Protein AF-A0AAF0LIF3-F1 (afdb_monomer_lite)

pLDDT: mean 80.19, std 16.9, range [37.78, 97.0]

Radius of gyration: 27.69 Å; chains: 1; bounding box: 70×40×88 Å

Structure (mmCIF, N/CA/C/O backbone):
data_AF-A0AAF0LIF3-F1
#
_entry.id   AF-A0AAF0LIF3-F1
#
loop_
_atom_site.group_PDB
_atom_site.id
_atom_site.type_symbol
_atom_site.label_atom_id
_atom_site.label_alt_id
_atom_site.label_comp_id
_atom_site.label_asym_id
_atom_site.label_entity_id
_atom_site.label_seq_id
_atom_site.pdbx_PDB_ins_code
_atom_site.Cartn_x
_atom_site.Cartn_y
_atom_site.Cartn_z
_atom_site.occupancy
_atom_site.B_iso_or_equiv
_atom_site.auth_seq_id
_atom_site.auth_comp_id
_atom_site.auth_asym_id
_atom_site.auth_atom_id
_atom_site.pdbx_PDB_model_num
ATOM 1 N N . MET A 1 1 ? 37.266 15.100 -8.788 1.00 39.84 1 MET A N 1
ATOM 2 C CA . MET A 1 1 ? 37.299 13.933 -9.689 1.00 39.84 1 MET A CA 1
ATOM 3 C C . MET A 1 1 ? 36.081 14.082 -10.568 1.00 39.84 1 MET A C 1
ATOM 5 O O . MET A 1 1 ? 35.003 13.634 -10.210 1.00 39.84 1 MET A O 1
ATOM 9 N N . THR A 1 2 ? 36.234 14.952 -11.560 1.00 37.78 2 THR A N 1
ATOM 10 C CA . THR A 1 2 ? 35.141 15.478 -12.372 1.00 37.78 2 THR A CA 1
ATOM 11 C C . THR A 1 2 ? 34.773 14.410 -13.379 1.00 37.78 2 THR A C 1
ATOM 13 O O . THR A 1 2 ? 35.651 13.865 -14.046 1.00 37.78 2 THR A O 1
ATOM 16 N N . ASP A 1 3 ? 33.497 14.070 -13.378 1.00 40.91 3 ASP A N 1
ATOM 17 C CA . ASP A 1 3 ? 32.911 13.034 -14.198 1.00 40.91 3 ASP A CA 1
ATOM 18 C C . ASP A 1 3 ? 33.166 13.337 -15.685 1.00 40.91 3 ASP A C 1
ATOM 20 O O . ASP A 1 3 ? 32.775 14.391 -16.191 1.00 40.91 3 ASP A O 1
ATOM 24 N N . ILE A 1 4 ? 33.884 12.437 -16.360 1.00 43.62 4 ILE A N 1
ATOM 25 C CA . ILE A 1 4 ? 34.238 12.536 -17.783 1.00 43.62 4 ILE A CA 1
ATOM 26 C C . ILE A 1 4 ? 32.964 12.608 -18.654 1.00 43.62 4 ILE A C 1
ATOM 28 O O . ILE A 1 4 ? 33.003 13.170 -19.743 1.00 43.62 4 ILE A O 1
ATOM 32 N N . PHE A 1 5 ? 31.812 12.153 -18.143 1.00 50.69 5 PHE A N 1
ATOM 33 C CA . PHE A 1 5 ? 30.550 12.103 -18.881 1.00 50.69 5 PHE A CA 1
ATOM 34 C C . PHE A 1 5 ? 29.846 13.465 -19.061 1.00 50.69 5 PHE A C 1
ATOM 36 O O . PHE A 1 5 ? 29.080 13.628 -20.010 1.00 50.69 5 PHE A O 1
ATOM 43 N N . GLU A 1 6 ? 30.113 14.469 -18.217 1.00 47.31 6 GLU A N 1
ATOM 44 C CA . GLU A 1 6 ? 29.435 15.779 -18.305 1.00 47.31 6 GLU A CA 1
ATOM 45 C C . GLU A 1 6 ? 30.023 16.662 -19.426 1.00 47.31 6 GLU A C 1
ATOM 47 O O . GLU A 1 6 ? 29.308 17.418 -20.087 1.00 47.31 6 GLU A O 1
ATOM 52 N N . ALA A 1 7 ? 31.332 16.550 -19.675 1.00 50.38 7 ALA A N 1
ATOM 53 C CA . ALA A 1 7 ? 32.034 17.349 -20.682 1.00 50.38 7 ALA A CA 1
ATOM 54 C C . ALA A 1 7 ? 31.678 16.919 -22.115 1.00 50.38 7 ALA A C 1
ATOM 56 O O . ALA A 1 7 ? 31.454 17.770 -22.980 1.00 50.38 7 ALA A O 1
ATOM 57 N N . ASP A 1 8 ? 31.547 15.610 -22.336 1.00 54.81 8 ASP A N 1
ATOM 58 C CA . ASP A 1 8 ? 31.208 15.049 -23.646 1.00 54.81 8 ASP A CA 1
ATOM 59 C C . ASP A 1 8 ? 29.739 15.321 -24.015 1.00 54.81 8 ASP A C 1
ATOM 61 O O . ASP A 1 8 ? 29.414 15.587 -25.173 1.00 54.81 8 ASP A O 1
ATOM 65 N N . TYR A 1 9 ? 28.843 15.376 -23.024 1.00 51.12 9 TYR A N 1
ATOM 66 C CA . TYR A 1 9 ? 27.431 15.702 -23.235 1.00 51.12 9 TYR A CA 1
ATOM 67 C C . TYR A 1 9 ? 27.201 17.178 -23.615 1.00 51.12 9 TYR A C 1
ATOM 69 O O . TYR A 1 9 ? 26.405 17.483 -24.508 1.00 51.12 9 TYR A O 1
ATOM 77 N N . GLN A 1 10 ? 27.937 18.109 -22.998 1.00 54.72 10 GLN A N 1
ATOM 78 C CA . GLN A 1 10 ? 27.869 19.542 -23.329 1.00 54.72 10 GLN A CA 1
ATOM 79 C C . GLN A 1 10 ? 28.445 19.847 -24.724 1.00 54.72 10 GLN A C 1
ATOM 81 O O . GLN A 1 10 ? 27.942 20.728 -25.429 1.00 54.72 10 GLN A O 1
ATOM 86 N N . TYR A 1 11 ? 29.451 19.083 -25.161 1.00 54.78 11 TYR A N 1
ATOM 87 C CA . TYR A 1 11 ? 30.029 19.178 -26.504 1.00 54.78 11 TYR A CA 1
ATOM 88 C C . TYR A 1 11 ? 29.011 18.805 -27.600 1.00 54.78 11 TYR A C 1
ATOM 90 O O . TYR A 1 11 ? 28.873 19.516 -28.599 1.00 54.78 11 TYR A O 1
ATOM 98 N N . LEU A 1 12 ? 28.210 17.759 -27.370 1.00 51.19 12 LEU A N 1
ATOM 99 C CA . LEU A 1 12 ? 27.179 17.292 -28.305 1.00 51.19 12 LEU A CA 1
ATOM 100 C C . LEU A 1 12 ? 26.008 18.277 -28.448 1.00 51.19 12 LEU A C 1
ATOM 102 O O . LEU A 1 12 ? 25.520 18.517 -29.556 1.00 51.19 12 LEU A O 1
ATOM 106 N N . GLN A 1 13 ? 25.591 18.919 -27.353 1.00 51.50 13 GLN A N 1
ATOM 107 C CA . GLN A 1 13 ? 24.544 19.945 -27.406 1.00 51.50 13 GLN A CA 1
ATOM 108 C C . GLN A 1 13 ? 24.985 21.202 -28.175 1.00 51.50 13 GLN A C 1
ATOM 110 O O . GLN A 1 13 ? 24.159 21.837 -28.840 1.00 51.50 13 GLN A O 1
ATOM 115 N N . ALA A 1 14 ? 26.272 21.557 -28.114 1.00 56.25 14 ALA A N 1
ATOM 116 C CA . ALA A 1 14 ? 26.835 22.690 -28.844 1.00 56.25 14 ALA A CA 1
ATOM 117 C C . ALA A 1 14 ? 26.964 22.411 -30.355 1.00 56.25 14 ALA A C 1
ATOM 119 O O . ALA A 1 14 ? 26.616 23.275 -31.162 1.00 56.25 14 ALA A O 1
ATOM 120 N N . ALA A 1 15 ? 27.387 21.202 -30.740 1.00 51.16 15 ALA A N 1
ATOM 121 C CA . ALA A 1 15 ? 27.558 20.805 -32.141 1.00 51.16 15 ALA A CA 1
ATOM 122 C C . ALA A 1 15 ? 26.219 20.640 -32.889 1.00 51.16 15 ALA A C 1
ATOM 124 O O . ALA A 1 15 ? 26.074 21.113 -34.017 1.00 51.16 15 ALA A O 1
ATOM 125 N N . HIS A 1 16 ? 25.196 20.073 -32.238 1.00 49.12 16 HIS A N 1
ATOM 126 C CA . HIS A 1 16 ? 23.850 19.942 -32.814 1.00 49.12 16 HIS A CA 1
ATOM 127 C C . HIS A 1 16 ? 23.178 21.308 -33.043 1.00 49.12 16 HIS A C 1
ATOM 129 O O . HIS A 1 16 ? 22.511 21.534 -34.053 1.00 49.12 16 HIS A O 1
ATOM 135 N N . ARG A 1 17 ? 23.395 22.273 -32.137 1.00 52.09 17 ARG A N 1
ATOM 136 C CA . ARG A 1 17 ? 22.856 23.638 -32.263 1.00 52.09 17 ARG A CA 1
ATOM 137 C C . ARG A 1 17 ? 23.506 24.432 -33.412 1.00 52.09 17 ARG A C 1
ATOM 139 O O . ARG A 1 17 ? 22.914 25.402 -33.875 1.00 52.09 17 ARG A O 1
ATOM 146 N N . ALA A 1 18 ? 24.678 24.004 -33.890 1.00 55.84 18 ALA A N 1
ATOM 147 C CA . ALA A 1 18 ? 25.390 24.589 -35.027 1.00 55.84 18 ALA A CA 1
ATOM 148 C C . ALA A 1 18 ? 25.015 23.971 -36.395 1.00 55.84 18 ALA A C 1
ATOM 150 O O . ALA A 1 18 ? 25.533 24.417 -37.417 1.00 55.84 18 ALA A O 1
ATOM 151 N N . GLY A 1 19 ? 24.101 22.987 -36.437 1.00 53.78 19 GLY A N 1
ATOM 152 C CA . GLY A 1 19 ? 23.489 22.480 -37.675 1.00 53.78 19 GLY A CA 1
ATOM 153 C C . GLY A 1 19 ? 24.425 21.712 -38.615 1.00 53.78 19 GLY A C 1
ATOM 154 O O . GLY A 1 19 ? 24.199 21.724 -39.822 1.00 53.78 19 GLY A O 1
ATOM 155 N N . HIS A 1 20 ? 25.481 21.083 -38.090 1.00 56.69 20 HIS A N 1
ATOM 156 C CA . HIS A 1 20 ? 26.588 20.551 -38.895 1.00 56.69 20 HIS A CA 1
ATOM 157 C C . HIS A 1 20 ? 26.821 19.035 -38.776 1.00 56.69 20 HIS A C 1
ATOM 159 O O . HIS A 1 20 ? 27.949 18.592 -38.951 1.00 56.69 20 HIS A O 1
ATOM 165 N N . LEU A 1 21 ? 25.798 18.229 -38.474 1.00 45.97 21 LEU A N 1
ATOM 166 C CA . LEU A 1 21 ? 25.963 16.772 -38.395 1.00 45.97 21 LEU A CA 1
ATOM 167 C C . LEU A 1 21 ? 25.287 16.078 -39.576 1.00 45.97 21 LEU A C 1
ATOM 169 O O . LEU A 1 21 ? 24.062 16.055 -39.690 1.00 45.97 21 LEU A O 1
ATOM 173 N N . ASP A 1 22 ? 26.118 15.511 -40.448 1.00 54.12 22 ASP A N 1
ATOM 174 C CA . ASP A 1 22 ? 25.713 14.538 -41.454 1.00 54.12 22 ASP A CA 1
ATOM 175 C C . ASP A 1 22 ? 25.686 13.143 -40.802 1.00 54.12 22 ASP A C 1
ATOM 177 O O . ASP A 1 22 ? 26.544 12.811 -39.980 1.00 54.12 22 ASP A O 1
ATOM 181 N N . SER A 1 23 ? 24.697 12.320 -41.164 1.00 54.66 23 SER A N 1
ATOM 182 C CA . SER A 1 23 ? 24.283 11.052 -40.506 1.00 54.66 23 SER A CA 1
ATOM 183 C C . SER A 1 23 ? 25.354 9.949 -40.336 1.00 54.66 23 SER A C 1
ATOM 185 O O . SER A 1 23 ? 25.064 8.844 -39.867 1.00 54.66 23 SER A O 1
ATOM 187 N N . ILE A 1 24 ? 26.588 10.222 -40.747 1.00 52.66 24 ILE A N 1
ATOM 188 C CA . ILE A 1 24 ? 27.736 9.315 -40.739 1.00 52.66 24 ILE A CA 1
ATOM 189 C C . ILE A 1 24 ? 28.578 9.501 -39.469 1.00 52.66 24 ILE A C 1
ATOM 191 O O . ILE A 1 24 ? 29.051 8.508 -38.921 1.00 52.66 24 ILE A O 1
ATOM 195 N N . GLU A 1 25 ? 28.716 10.722 -38.944 1.00 54.41 25 GLU A N 1
ATOM 196 C CA . GLU A 1 25 ? 29.518 10.973 -37.731 1.00 54.41 25 GLU A CA 1
ATOM 197 C C . GLU A 1 25 ? 28.827 10.434 -36.469 1.00 54.41 25 GLU A C 1
ATOM 199 O O . GLU A 1 25 ? 29.473 9.879 -35.582 1.00 54.41 25 GLU A O 1
ATOM 204 N N . GLU A 1 26 ? 27.495 10.487 -36.444 1.00 51.69 26 GLU A N 1
ATOM 205 C CA . GLU A 1 26 ? 26.655 9.935 -35.376 1.00 51.69 26 GLU A CA 1
ATOM 206 C C . GLU A 1 26 ? 26.694 8.392 -35.349 1.00 51.69 26 GLU A C 1
ATOM 208 O O . GLU A 1 26 ? 26.766 7.775 -34.286 1.00 51.69 26 GLU A O 1
ATOM 213 N N . ARG A 1 27 ? 26.750 7.756 -36.529 1.00 55.62 27 ARG A N 1
ATOM 214 C CA . ARG A 1 27 ? 26.946 6.303 -36.670 1.00 55.62 27 ARG A CA 1
ATOM 215 C C . ARG A 1 27 ? 28.355 5.867 -36.274 1.00 55.62 27 ARG A C 1
ATOM 217 O O . ARG A 1 27 ? 28.499 4.875 -35.568 1.00 55.62 27 ARG A O 1
ATOM 224 N N . ALA A 1 28 ? 29.375 6.625 -36.674 1.00 58.00 28 ALA A N 1
ATOM 225 C CA . ALA A 1 28 ? 30.766 6.324 -36.350 1.00 58.00 28 ALA A CA 1
ATOM 226 C C . ALA A 1 28 ? 31.053 6.441 -34.843 1.00 58.00 28 ALA A C 1
ATOM 228 O O . ALA A 1 28 ? 31.809 5.635 -34.307 1.00 58.00 28 ALA A O 1
ATOM 229 N N . LEU A 1 29 ? 30.421 7.388 -34.134 1.00 52.22 29 LEU A N 1
ATOM 230 C CA . LEU A 1 29 ? 30.542 7.493 -32.674 1.00 52.22 29 LEU A CA 1
ATOM 231 C C . LEU A 1 29 ? 29.874 6.316 -31.946 1.00 52.22 29 LEU A C 1
ATOM 233 O O . LEU A 1 29 ? 30.414 5.824 -30.955 1.00 52.22 29 LEU A O 1
ATOM 237 N N . SER A 1 30 ? 28.730 5.848 -32.453 1.00 58.69 30 SER A N 1
ATOM 238 C CA . SER A 1 30 ? 28.030 4.663 -31.938 1.00 58.69 30 SER A CA 1
ATOM 239 C C . SER A 1 30 ? 28.880 3.395 -32.101 1.00 58.69 30 SER A C 1
ATOM 241 O O . SER A 1 30 ? 29.047 2.607 -31.168 1.00 58.69 30 SER A O 1
ATOM 243 N N . GLU A 1 31 ? 29.517 3.253 -33.261 1.00 57.50 31 GLU A N 1
ATOM 244 C CA . GLU A 1 31 ? 30.418 2.148 -33.591 1.00 57.50 31 GLU A CA 1
ATOM 245 C C . GLU A 1 31 ? 31.728 2.191 -32.769 1.00 57.50 31 GLU A C 1
ATOM 247 O O . GLU A 1 31 ? 32.245 1.146 -32.373 1.00 57.50 31 GLU A O 1
ATOM 252 N N . LEU A 1 32 ? 32.226 3.389 -32.429 1.00 53.12 32 LEU A N 1
ATOM 253 C CA . LEU A 1 32 ? 33.450 3.607 -31.641 1.00 53.12 32 LEU A CA 1
ATOM 254 C C . LEU A 1 32 ? 33.252 3.416 -30.123 1.00 53.12 32 LEU A C 1
ATOM 256 O O . LEU A 1 32 ? 34.149 2.913 -29.446 1.00 53.12 32 LEU A O 1
ATOM 260 N N . LEU A 1 33 ? 32.096 3.815 -29.576 1.00 60.34 33 LEU A N 1
ATOM 261 C CA . LEU A 1 33 ? 31.766 3.699 -28.144 1.00 60.34 33 LEU A CA 1
ATOM 262 C C . LEU A 1 33 ? 31.160 2.338 -27.759 1.00 60.34 33 LEU A C 1
ATOM 264 O O . LEU A 1 33 ? 30.930 2.081 -26.577 1.00 60.34 33 LEU A O 1
ATOM 268 N N . GLY A 1 34 ? 30.944 1.450 -28.732 1.00 45.69 34 GLY A N 1
ATOM 269 C CA . GLY A 1 34 ? 30.400 0.116 -28.503 1.00 45.69 34 GLY A CA 1
ATOM 270 C C . GLY A 1 34 ? 28.888 0.130 -28.278 1.00 45.69 34 GLY A C 1
ATOM 271 O O . GLY A 1 34 ? 28.408 -0.002 -27.152 1.00 45.69 34 GLY A O 1
ATOM 272 N N . GLU A 1 35 ? 28.142 0.265 -29.373 1.00 52.12 35 GLU A N 1
ATOM 273 C CA . GLU A 1 35 ? 26.760 -0.196 -29.579 1.00 52.12 35 GLU A CA 1
ATOM 274 C C . GLU A 1 35 ? 26.240 -1.236 -28.538 1.00 52.12 35 GLU A C 1
ATOM 276 O O . GLU A 1 35 ? 26.858 -2.276 -28.298 1.00 52.12 35 GLU A O 1
ATOM 281 N N . HIS A 1 36 ? 25.020 -0.999 -28.018 1.00 52.34 36 HIS A N 1
ATOM 282 C CA . HIS A 1 36 ? 24.082 -1.971 -27.394 1.00 52.34 36 HIS A CA 1
ATOM 283 C C . HIS A 1 36 ? 23.944 -2.137 -25.863 1.00 52.34 36 HIS A C 1
ATOM 285 O O . HIS A 1 36 ? 23.317 -3.119 -25.436 1.00 52.34 36 HIS A O 1
ATOM 291 N N . TRP A 1 37 ? 24.388 -1.218 -24.997 1.00 45.78 37 TRP A N 1
ATOM 292 C CA . TRP A 1 37 ? 24.037 -1.345 -23.562 1.00 45.78 37 TRP A CA 1
ATOM 293 C C . TRP A 1 37 ? 22.742 -0.623 -23.148 1.00 45.78 37 TRP A C 1
ATOM 295 O O . TRP A 1 37 ? 21.993 -1.150 -22.322 1.00 45.78 37 TRP A O 1
ATOM 305 N N . TYR A 1 38 ? 22.412 0.519 -23.763 1.00 50.12 38 TYR A N 1
ATOM 306 C CA . TYR A 1 38 ? 21.212 1.288 -23.394 1.00 50.12 38 TYR A CA 1
ATOM 307 C C . TYR A 1 38 ? 19.903 0.755 -24.012 1.00 50.12 38 TYR A C 1
ATOM 309 O O . TYR A 1 38 ? 18.877 0.749 -23.333 1.00 50.12 38 TYR A O 1
ATOM 317 N N . ASP A 1 39 ? 19.922 0.216 -25.236 1.00 66.06 39 ASP A N 1
ATOM 318 C CA . ASP A 1 39 ? 18.691 -0.175 -25.947 1.00 66.06 39 ASP A CA 1
ATOM 319 C C . ASP A 1 39 ? 18.038 -1.452 -25.382 1.00 66.06 39 ASP A C 1
ATOM 321 O O . ASP A 1 39 ? 16.864 -1.457 -25.026 1.00 66.06 39 ASP A O 1
ATOM 325 N N . ARG A 1 40 ? 18.798 -2.537 -25.162 1.00 66.06 40 ARG A N 1
ATOM 326 C CA . ARG A 1 40 ? 18.215 -3.798 -24.649 1.00 66.06 40 ARG A CA 1
ATOM 327 C C . ARG A 1 40 ? 17.626 -3.667 -23.246 1.00 66.06 40 ARG A C 1
ATOM 329 O O . ARG A 1 40 ? 16.620 -4.305 -22.934 1.00 66.06 40 ARG A O 1
ATOM 336 N N . GLN A 1 41 ? 18.247 -2.854 -22.395 1.00 73.00 41 GLN A N 1
ATOM 337 C CA . GLN A 1 41 ? 17.766 -2.619 -21.035 1.00 73.00 41 GLN A CA 1
ATOM 338 C C . GLN A 1 41 ? 16.495 -1.763 -21.039 1.00 73.00 41 GLN A C 1
ATOM 340 O O . GLN A 1 41 ? 15.568 -2.048 -20.279 1.00 73.00 41 GLN A O 1
ATOM 345 N N . GLU A 1 42 ? 16.424 -0.767 -21.923 1.00 79.44 42 GLU A N 1
ATOM 346 C CA . GLU A 1 42 ? 15.229 0.048 -22.131 1.00 79.44 42 GLU A CA 1
ATOM 347 C C . GLU A 1 42 ? 14.085 -0.767 -22.750 1.00 79.44 42 GLU A C 1
ATOM 349 O O . GLU A 1 42 ? 12.979 -0.769 -22.212 1.00 79.44 42 GLU A O 1
ATOM 354 N N . GLN A 1 43 ? 14.346 -1.553 -23.796 1.00 82.25 43 GLN A N 1
ATOM 355 C CA . GLN A 1 43 ? 13.367 -2.468 -24.396 1.00 82.25 43 GLN A CA 1
ATOM 356 C C . GLN A 1 43 ? 12.807 -3.452 -23.369 1.00 82.25 43 GLN A C 1
ATOM 358 O O . GLN A 1 43 ? 11.596 -3.654 -23.284 1.00 82.25 43 GLN A O 1
ATOM 363 N N . ARG A 1 44 ? 13.674 -4.034 -22.535 1.00 85.38 44 ARG A N 1
ATOM 364 C CA . ARG A 1 44 ? 13.249 -4.955 -21.479 1.00 85.38 44 ARG A CA 1
ATOM 365 C C . ARG A 1 44 ? 12.407 -4.258 -20.414 1.00 85.38 44 ARG A C 1
ATOM 367 O O . ARG A 1 44 ? 11.426 -4.836 -19.950 1.00 85.38 44 ARG A O 1
ATOM 374 N N . TRP A 1 45 ? 12.764 -3.033 -20.024 1.00 89.44 45 TRP A N 1
ATOM 375 C CA . TRP A 1 45 ? 11.961 -2.240 -19.093 1.00 89.44 45 TRP A CA 1
ATOM 376 C C . TRP A 1 45 ? 10.579 -1.930 -19.682 1.00 89.44 45 TRP A C 1
ATOM 378 O O . TRP A 1 45 ? 9.571 -2.148 -19.012 1.00 89.44 45 TRP A O 1
ATOM 388 N N . ARG A 1 46 ? 10.522 -1.519 -20.955 1.00 89.31 46 ARG A N 1
ATOM 389 C CA . ARG A 1 46 ? 9.268 -1.269 -21.679 1.00 89.31 46 ARG A CA 1
ATOM 390 C C . ARG A 1 46 ? 8.404 -2.518 -21.777 1.00 89.31 46 ARG A C 1
ATOM 392 O O . ARG A 1 46 ? 7.209 -2.431 -21.527 1.00 89.31 46 ARG A O 1
ATOM 399 N N . GLN A 1 47 ? 8.992 -3.680 -22.060 1.00 89.81 47 GLN A N 1
ATOM 400 C CA . GLN A 1 47 ? 8.240 -4.934 -22.090 1.00 89.81 47 GLN A CA 1
ATOM 401 C C . GLN A 1 47 ? 7.649 -5.270 -20.717 1.00 89.81 47 GLN A C 1
ATOM 403 O O . GLN A 1 47 ? 6.477 -5.618 -20.624 1.00 89.81 47 GLN A O 1
ATOM 408 N N . HIS A 1 48 ? 8.418 -5.108 -19.637 1.00 94.19 48 HIS A N 1
ATOM 409 C CA . HIS A 1 48 ? 7.889 -5.281 -18.285 1.00 94.19 48 HIS A CA 1
ATOM 410 C C . HIS A 1 48 ? 6.754 -4.302 -17.959 1.00 94.19 48 HIS A C 1
ATOM 412 O O . HIS A 1 48 ? 5.791 -4.686 -17.299 1.00 94.19 48 HIS A O 1
ATOM 418 N N . PHE A 1 49 ? 6.856 -3.050 -18.407 1.00 91.81 49 PHE A N 1
ATOM 419 C CA . PHE A 1 49 ? 5.795 -2.065 -18.231 1.00 91.81 49 PHE A CA 1
ATOM 420 C C . PHE A 1 49 ? 4.526 -2.453 -19.006 1.00 91.81 49 PHE A C 1
ATOM 422 O O . PHE A 1 49 ? 3.436 -2.435 -18.439 1.00 91.81 49 PHE A O 1
ATOM 429 N N . THR A 1 50 ? 4.660 -2.903 -20.255 1.00 94.00 50 THR A N 1
ATOM 430 C CA . THR A 1 50 ? 3.547 -3.455 -21.044 1.00 94.00 50 THR A CA 1
ATOM 431 C C . THR A 1 50 ? 2.900 -4.651 -20.345 1.00 94.00 50 THR A C 1
ATOM 433 O O . THR A 1 50 ? 1.677 -4.718 -20.233 1.00 94.00 50 THR A O 1
ATOM 436 N N . ASP A 1 51 ? 3.703 -5.568 -19.804 1.00 95.44 51 ASP A N 1
ATOM 437 C CA . ASP A 1 51 ? 3.202 -6.725 -19.060 1.00 95.44 51 ASP A CA 1
ATOM 438 C C . ASP A 1 51 ? 2.490 -6.317 -17.759 1.00 95.44 51 ASP A C 1
ATOM 440 O O . ASP A 1 51 ? 1.527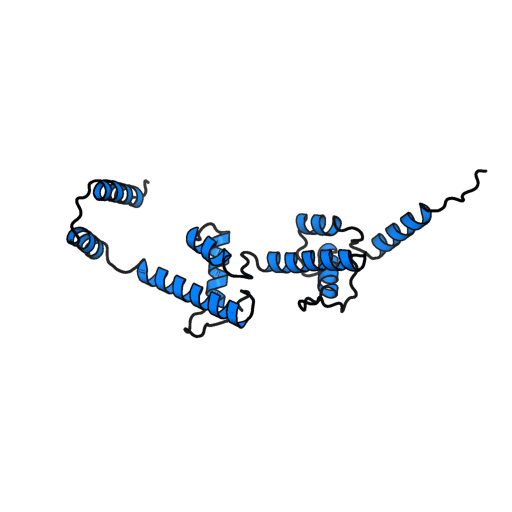 -6.968 -17.351 1.00 95.44 51 ASP A O 1
ATOM 444 N N . LEU A 1 52 ? 2.937 -5.239 -17.104 1.00 95.12 52 LEU A N 1
ATOM 445 C CA . LEU A 1 52 ? 2.263 -4.671 -15.936 1.00 95.12 52 LEU A CA 1
ATOM 446 C C . LEU A 1 52 ? 0.888 -4.107 -16.300 1.00 95.12 52 LEU A C 1
ATOM 448 O O . LEU A 1 52 ? -0.067 -4.334 -15.558 1.00 95.12 52 LEU A O 1
ATOM 452 N N . LEU A 1 53 ? 0.778 -3.399 -17.426 1.00 93.56 53 LEU A N 1
ATOM 453 C CA . LEU A 1 53 ? -0.502 -2.895 -17.927 1.00 93.56 53 LEU A CA 1
ATOM 454 C C . LEU A 1 53 ? -1.455 -4.045 -18.263 1.00 93.56 53 LEU A C 1
ATOM 456 O O . LEU A 1 53 ? -2.619 -4.002 -17.875 1.00 93.56 53 LEU A O 1
ATOM 460 N N . ALA A 1 54 ? -0.957 -5.101 -18.912 1.00 93.06 54 ALA A N 1
ATOM 461 C CA . ALA A 1 54 ? -1.752 -6.292 -19.206 1.00 93.06 54 ALA A CA 1
ATOM 462 C C . ALA A 1 54 ? -2.252 -6.974 -17.920 1.00 93.06 54 ALA A C 1
ATOM 464 O O . ALA A 1 54 ? -3.441 -7.261 -17.796 1.00 93.06 54 ALA A O 1
ATOM 465 N N . PHE A 1 55 ? -1.371 -7.151 -16.930 1.00 94.44 55 PHE A N 1
ATOM 466 C CA . PHE A 1 55 ? -1.745 -7.690 -15.622 1.00 94.44 55 PHE A CA 1
ATOM 467 C C . PHE A 1 55 ? -2.809 -6.825 -14.932 1.00 94.44 55 PHE A C 1
ATOM 469 O O . PHE A 1 55 ? -3.779 -7.341 -14.382 1.00 94.44 55 PHE A O 1
ATOM 476 N N . GLN A 1 56 ? -2.643 -5.501 -14.955 1.00 92.81 56 GLN A N 1
ATOM 477 C CA . GLN A 1 56 ? -3.599 -4.579 -14.351 1.00 92.81 56 GLN A CA 1
ATOM 478 C C . GLN A 1 56 ? -4.961 -4.638 -15.048 1.00 92.81 56 GLN A C 1
ATOM 480 O O . GLN A 1 56 ? -5.977 -4.607 -14.357 1.00 92.81 56 GLN A O 1
ATOM 485 N N . ALA A 1 57 ? -4.995 -4.758 -16.374 1.00 91.19 57 ALA A N 1
ATOM 486 C CA . ALA A 1 57 ? -6.236 -4.890 -17.128 1.00 91.19 57 ALA A CA 1
ATOM 487 C C . ALA A 1 57 ? -6.968 -6.208 -16.817 1.00 91.19 57 ALA A C 1
ATOM 489 O O . ALA A 1 57 ? -8.192 -6.216 -16.713 1.00 91.19 57 ALA A O 1
ATOM 490 N N . GLU A 1 58 ? -6.230 -7.305 -16.628 1.00 92.06 58 GLU A N 1
ATOM 491 C CA . GLU A 1 58 ? -6.794 -8.623 -16.310 1.00 92.06 58 GLU A CA 1
ATOM 492 C C . GLU A 1 58 ? -7.304 -8.715 -14.863 1.00 92.06 58 GLU A C 1
ATOM 494 O O . GLU A 1 58 ? -8.385 -9.245 -14.609 1.00 92.06 58 GLU A O 1
ATOM 499 N N . HIS A 1 59 ? -6.542 -8.186 -13.903 1.00 87.62 59 HIS A N 1
ATOM 500 C CA . HIS A 1 59 ? -6.820 -8.358 -12.473 1.00 87.62 59 HIS A CA 1
ATOM 501 C C . HIS A 1 59 ? -7.466 -7.137 -11.803 1.00 87.62 59 HIS A C 1
ATOM 503 O O . HIS A 1 59 ? -7.861 -7.206 -10.640 1.00 87.62 59 HIS A O 1
ATOM 509 N N . GLY A 1 60 ? -7.543 -5.999 -12.495 1.00 85.12 60 GLY A N 1
ATOM 510 C CA . GLY A 1 60 ? -8.062 -4.737 -11.961 1.00 85.12 60 GLY A CA 1
ATOM 511 C C . GLY A 1 60 ? -7.133 -4.028 -10.965 1.00 85.12 60 GLY A C 1
ATOM 512 O O . GLY A 1 60 ? -7.513 -3.002 -10.402 1.00 85.12 60 GLY A O 1
ATOM 513 N N . HIS A 1 61 ? -5.919 -4.538 -10.727 1.00 86.44 61 HIS A N 1
ATOM 514 C CA . HIS A 1 61 ? -4.959 -3.969 -9.776 1.00 86.44 61 HIS A CA 1
ATOM 515 C C . HIS A 1 61 ? -3.499 -4.202 -10.194 1.00 86.44 61 HIS A C 1
ATOM 517 O O . HIS A 1 61 ? -3.187 -5.169 -10.885 1.00 86.44 61 HIS A O 1
ATOM 523 N N . ALA A 1 62 ? -2.564 -3.407 -9.665 1.00 90.69 62 ALA A N 1
ATOM 524 C CA . ALA A 1 62 ? -1.122 -3.573 -9.901 1.00 90.69 62 ALA A CA 1
ATOM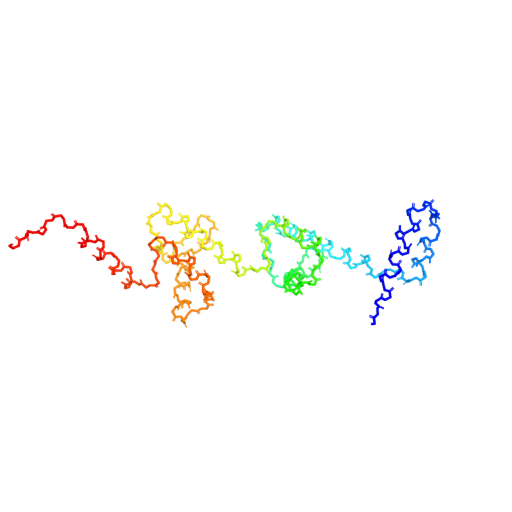 525 C C . ALA A 1 62 ? -0.376 -4.317 -8.763 1.00 90.69 62 ALA A C 1
ATOM 527 O O . ALA A 1 62 ? 0.852 -4.234 -8.629 1.00 90.69 62 ALA A O 1
ATOM 528 N N . GLU A 1 63 ? -1.100 -5.054 -7.910 1.00 88.19 63 GLU A N 1
ATOM 529 C CA . GLU A 1 63 ? -0.523 -5.899 -6.855 1.00 88.19 63 GLU A CA 1
ATOM 530 C C . GLU A 1 63 ? -0.016 -7.243 -7.412 1.00 88.19 63 GLU A C 1
ATOM 532 O O . GLU A 1 63 ? -0.579 -8.305 -7.160 1.00 88.19 63 GLU A O 1
ATOM 537 N N . VAL A 1 64 ? 1.077 -7.197 -8.178 1.00 91.56 64 VAL A N 1
ATOM 538 C CA . VAL A 1 64 ? 1.678 -8.392 -8.790 1.00 91.56 64 VAL A CA 1
ATOM 539 C C . VAL A 1 64 ? 2.286 -9.325 -7.718 1.00 91.56 64 VAL A C 1
ATOM 541 O O . VAL A 1 64 ? 3.115 -8.870 -6.916 1.00 91.56 64 VAL A O 1
ATOM 544 N N . PRO A 1 65 ? 1.941 -10.632 -7.685 1.00 92.75 65 PRO A N 1
ATOM 545 C CA . PRO A 1 65 ? 2.563 -11.598 -6.779 1.00 92.75 65 PRO A CA 1
ATOM 546 C C . PRO A 1 65 ? 4.072 -11.735 -7.014 1.00 92.75 65 PRO A C 1
ATOM 548 O O . PRO A 1 65 ? 4.528 -11.761 -8.151 1.00 92.75 65 PRO A O 1
ATOM 551 N N . GLN A 1 66 ? 4.861 -11.916 -5.948 1.00 91.62 66 GLN A N 1
ATOM 552 C CA . GLN A 1 66 ? 6.333 -11.911 -6.025 1.00 91.62 66 GLN A CA 1
ATOM 553 C C . GLN A 1 66 ? 6.912 -12.917 -7.037 1.00 91.62 66 GLN A C 1
ATOM 555 O O . GLN A 1 66 ? 7.924 -12.636 -7.669 1.00 91.62 66 GLN A O 1
ATOM 560 N N . ARG A 1 67 ? 6.283 -14.091 -7.179 1.00 94.69 67 ARG A N 1
ATOM 561 C CA . ARG A 1 67 ? 6.725 -15.171 -8.080 1.00 94.69 67 ARG A CA 1
ATOM 562 C C . ARG A 1 67 ? 6.008 -15.169 -9.435 1.00 94.69 67 ARG A C 1
ATOM 564 O O . ARG A 1 67 ? 6.160 -16.122 -10.187 1.00 94.69 67 ARG A O 1
ATOM 571 N N . TYR A 1 68 ? 5.205 -14.146 -9.724 1.00 96.31 68 TYR A N 1
ATOM 572 C CA . TYR A 1 68 ? 4.446 -14.074 -10.966 1.00 96.31 68 TYR A CA 1
ATOM 573 C C . TYR A 1 68 ? 5.370 -13.845 -12.167 1.00 96.31 68 TYR A C 1
ATOM 575 O O . TYR A 1 68 ? 6.252 -12.976 -12.135 1.00 96.31 68 TYR A O 1
ATOM 583 N N . VAL A 1 69 ? 5.122 -14.622 -13.220 1.00 96.81 69 VAL A N 1
ATOM 584 C CA . VAL A 1 69 ? 5.774 -14.534 -14.526 1.00 96.81 69 VAL A CA 1
ATOM 585 C C . VAL A 1 69 ? 4.697 -14.159 -15.539 1.00 96.81 69 VAL A C 1
ATOM 587 O O . VAL A 1 69 ? 3.637 -14.779 -15.554 1.00 96.81 69 VAL A O 1
ATOM 590 N N . SER A 1 70 ? 4.943 -13.123 -16.338 1.00 95.69 70 SER A N 1
ATOM 591 C CA . SER A 1 70 ? 4.004 -12.660 -17.362 1.00 95.69 70 SER A CA 1
ATOM 592 C C . SER A 1 70 ? 3.910 -13.642 -18.532 1.00 95.69 70 SER A C 1
ATOM 594 O O . SER A 1 70 ? 4.751 -14.528 -18.694 1.00 95.69 70 SER A O 1
ATOM 596 N N . ALA A 1 71 ? 2.913 -13.448 -19.399 1.00 89.75 71 ALA A N 1
ATOM 597 C CA . ALA A 1 71 ? 2.749 -14.238 -20.620 1.00 89.75 71 ALA A CA 1
ATOM 598 C C . ALA A 1 71 ? 3.970 -14.169 -21.563 1.00 89.75 71 ALA A C 1
ATOM 600 O O . ALA A 1 71 ? 4.214 -15.104 -22.319 1.00 89.75 71 ALA A O 1
ATOM 601 N N . SER A 1 72 ? 4.768 -13.097 -21.486 1.00 89.12 72 SER A N 1
ATOM 602 C CA . SER A 1 72 ? 6.024 -12.942 -22.236 1.00 89.12 72 SER A CA 1
ATOM 603 C C . SER A 1 72 ? 7.205 -13.724 -21.627 1.00 89.12 72 SER A C 1
ATOM 605 O O . SER A 1 72 ? 8.316 -13.685 -22.153 1.00 89.12 72 SER A O 1
ATOM 607 N N . GLY A 1 73 ? 6.992 -14.431 -20.509 1.00 94.00 73 GLY A N 1
ATOM 608 C CA . GLY A 1 73 ? 8.026 -15.179 -19.790 1.00 94.00 73 GLY A CA 1
ATOM 609 C C . GLY A 1 73 ? 8.878 -14.324 -18.847 1.00 94.00 73 GLY A C 1
ATOM 610 O O . GLY A 1 73 ? 9.878 -14.806 -18.310 1.00 94.00 73 GLY A O 1
ATOM 611 N N . LEU A 1 74 ? 8.512 -13.060 -18.619 1.00 94.25 74 LEU A N 1
ATOM 612 C CA . LEU A 1 74 ? 9.285 -12.148 -17.783 1.00 94.25 74 LEU A CA 1
ATOM 613 C C . LEU A 1 74 ? 8.862 -12.200 -16.302 1.00 94.25 74 LEU A C 1
ATOM 615 O O . LEU A 1 74 ? 7.672 -12.257 -15.992 1.00 94.25 74 LEU A O 1
ATOM 619 N N . PRO A 1 75 ? 9.811 -12.116 -15.346 1.00 96.25 75 PRO A N 1
ATOM 620 C CA . PRO A 1 75 ? 9.518 -12.174 -13.912 1.00 96.25 75 PRO A CA 1
ATOM 621 C C . PRO A 1 75 ? 8.956 -10.838 -13.400 1.00 96.25 75 PRO A C 1
ATOM 623 O O . PRO A 1 75 ? 9.638 -10.063 -12.722 1.00 96.25 75 PRO A O 1
ATOM 626 N N . LEU A 1 76 ? 7.703 -10.548 -13.744 1.00 97.00 76 LEU A N 1
ATOM 627 C CA . LEU A 1 76 ? 7.040 -9.278 -13.455 1.00 97.00 76 LEU A CA 1
ATOM 628 C C . LEU A 1 76 ? 6.915 -9.006 -11.944 1.00 97.00 76 LEU A C 1
ATOM 630 O O . LEU A 1 76 ? 7.107 -7.870 -11.507 1.00 97.00 76 LEU A O 1
ATOM 634 N N . GLY A 1 77 ? 6.684 -10.037 -11.124 1.00 94.94 77 GLY A N 1
ATOM 635 C CA . GLY A 1 77 ? 6.636 -9.897 -9.663 1.00 94.94 77 GLY A CA 1
ATOM 636 C C . GLY A 1 77 ? 7.934 -9.339 -9.076 1.00 94.94 77 GLY A C 1
ATOM 637 O O . GLY A 1 77 ? 7.937 -8.329 -8.371 1.00 94.94 77 GLY A O 1
ATOM 638 N N . THR A 1 78 ? 9.060 -9.950 -9.440 1.00 96.12 78 THR A N 1
ATOM 639 C CA . THR A 1 78 ? 10.394 -9.491 -9.036 1.00 96.12 78 THR A CA 1
ATOM 640 C C . THR A 1 78 ? 10.709 -8.107 -9.598 1.00 96.12 78 THR A C 1
ATOM 642 O O . THR A 1 78 ? 11.246 -7.264 -8.878 1.00 96.12 78 THR A O 1
ATOM 645 N N . TRP A 1 79 ? 10.346 -7.838 -10.854 1.00 96.00 79 TRP A N 1
ATOM 646 C CA . TRP A 1 79 ? 10.601 -6.544 -11.483 1.00 96.00 79 TRP A CA 1
ATOM 647 C C . TRP A 1 79 ? 9.850 -5.398 -10.796 1.00 96.00 79 TRP A C 1
ATOM 649 O O . TRP A 1 79 ? 10.472 -4.391 -10.461 1.00 96.00 79 TRP A O 1
ATOM 659 N N . THR A 1 80 ? 8.554 -5.551 -10.497 1.00 95.81 80 THR A N 1
ATOM 660 C CA . THR A 1 80 ? 7.788 -4.505 -9.789 1.00 95.81 80 THR A CA 1
ATOM 661 C C . THR A 1 80 ? 8.343 -4.238 -8.388 1.00 95.81 80 THR A C 1
ATOM 663 O O . THR A 1 80 ? 8.406 -3.087 -7.954 1.00 95.81 80 THR A O 1
ATOM 666 N N . ALA A 1 81 ? 8.804 -5.275 -7.678 1.00 93.31 81 ALA A N 1
ATOM 667 C CA . ALA A 1 81 ? 9.490 -5.116 -6.397 1.00 93.31 81 ALA A CA 1
ATOM 668 C C . ALA A 1 81 ? 10.804 -4.325 -6.541 1.00 93.31 81 ALA A C 1
ATOM 670 O O . ALA A 1 81 ? 11.072 -3.438 -5.727 1.00 93.31 81 ALA A O 1
ATOM 671 N N . ALA A 1 82 ? 11.577 -4.592 -7.599 1.00 94.06 82 ALA A N 1
ATOM 672 C CA . ALA A 1 82 ? 12.801 -3.859 -7.907 1.00 94.06 82 ALA A CA 1
ATOM 673 C C . ALA A 1 82 ? 12.524 -2.380 -8.230 1.00 94.06 82 ALA A C 1
ATOM 675 O O . ALA A 1 82 ? 13.209 -1.517 -7.688 1.00 94.06 82 ALA A O 1
ATOM 676 N N . GLN A 1 83 ? 11.482 -2.062 -9.010 1.00 93.75 83 GLN A N 1
ATOM 677 C CA . GLN A 1 83 ? 11.112 -0.665 -9.293 1.00 93.75 83 GLN A CA 1
ATOM 678 C C . GLN A 1 83 ? 10.794 0.108 -8.003 1.00 93.75 83 GLN A C 1
ATOM 680 O O . GLN A 1 83 ? 11.301 1.208 -7.792 1.00 93.75 83 GLN A O 1
ATOM 685 N N . ARG A 1 84 ? 10.034 -0.495 -7.078 1.00 94.06 84 ARG A N 1
ATOM 686 C CA . ARG A 1 84 ? 9.745 0.109 -5.762 1.00 94.06 84 ARG A CA 1
ATOM 687 C C . ARG A 1 84 ? 10.993 0.289 -4.895 1.00 94.06 84 ARG A C 1
ATOM 689 O O . ARG A 1 84 ? 11.034 1.168 -4.038 1.00 94.06 84 ARG A O 1
ATOM 696 N N . GLN A 1 85 ? 11.993 -0.574 -5.044 1.00 91.56 85 GLN A N 1
ATOM 697 C CA . GLN A 1 85 ? 13.263 -0.448 -4.331 1.00 91.56 85 GLN A CA 1
ATOM 698 C C . GLN A 1 85 ? 14.126 0.675 -4.910 1.00 91.56 85 GLN A C 1
ATOM 700 O O . GLN A 1 85 ? 14.651 1.467 -4.133 1.00 91.56 85 GLN A O 1
ATOM 705 N N . LEU A 1 86 ? 14.219 0.774 -6.238 1.00 87.31 86 LEU A N 1
ATOM 706 C CA . LEU A 1 86 ? 14.926 1.857 -6.926 1.00 87.31 86 LEU A CA 1
ATOM 707 C C . LEU A 1 86 ? 14.309 3.219 -6.591 1.00 87.31 86 LEU A C 1
ATOM 709 O O . LEU A 1 86 ? 15.032 4.144 -6.236 1.00 87.31 86 LEU A O 1
ATOM 713 N N . PHE A 1 87 ? 12.975 3.319 -6.591 1.00 89.94 87 PHE A N 1
ATOM 714 C CA . PHE A 1 87 ? 12.274 4.546 -6.206 1.00 89.94 87 PHE A CA 1
ATOM 715 C C . PHE A 1 87 ? 12.603 4.969 -4.769 1.00 89.94 87 PHE A C 1
ATOM 717 O O . PHE A 1 87 ? 12.980 6.110 -4.527 1.00 89.94 87 PHE A O 1
ATOM 724 N N . ARG A 1 88 ? 12.561 4.032 -3.810 1.00 88.12 88 ARG A N 1
ATOM 725 C CA . ARG A 1 88 ? 12.912 4.313 -2.403 1.00 88.12 88 ARG A CA 1
ATOM 726 C C . ARG A 1 88 ? 14.359 4.764 -2.203 1.00 88.12 88 ARG A C 1
ATOM 728 O O . ARG A 1 88 ? 14.642 5.411 -1.202 1.00 88.12 88 ARG A O 1
ATOM 735 N N . ARG A 1 89 ? 15.266 4.397 -3.109 1.00 87.25 89 ARG A N 1
ATOM 736 C CA . ARG A 1 89 ? 16.673 4.817 -3.079 1.00 87.25 89 ARG A CA 1
ATOM 737 C C . ARG A 1 89 ? 16.934 6.118 -3.839 1.00 87.25 89 ARG A C 1
ATOM 739 O O . ARG A 1 89 ? 18.051 6.610 -3.787 1.00 87.25 89 ARG A O 1
ATOM 746 N N . GLY A 1 90 ? 15.938 6.658 -4.544 1.00 86.06 90 GLY A N 1
ATOM 747 C CA . GLY A 1 90 ? 16.134 7.788 -5.456 1.00 86.06 90 GLY A CA 1
ATOM 748 C C . GLY A 1 90 ? 1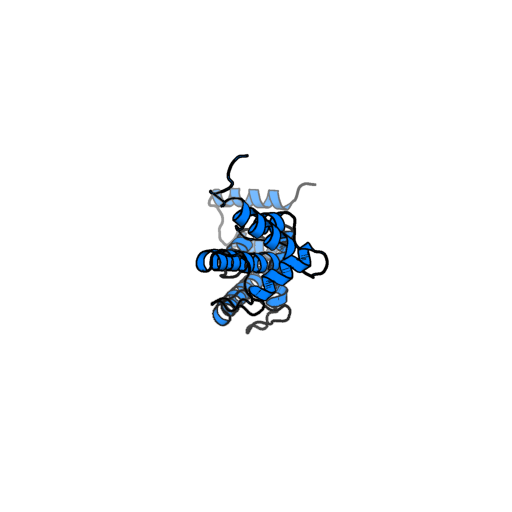6.937 7.427 -6.712 1.00 86.06 90 GLY A C 1
ATOM 749 O O . GLY A 1 90 ? 17.449 8.311 -7.382 1.00 86.06 90 GLY A O 1
ATOM 750 N N . GLU A 1 91 ? 17.058 6.135 -7.027 1.00 85.50 91 GLU A N 1
ATOM 751 C CA . GLU A 1 91 ? 17.840 5.612 -8.160 1.00 85.50 91 GLU A CA 1
ATOM 752 C C . GLU A 1 91 ? 16.967 5.351 -9.401 1.00 85.50 91 GLU A C 1
ATOM 754 O O . GLU A 1 91 ? 17.470 4.980 -10.461 1.00 85.50 91 GLU A O 1
ATOM 759 N N . LEU A 1 92 ? 15.642 5.485 -9.278 1.00 84.56 92 LEU A N 1
ATOM 760 C CA . LEU A 1 92 ? 14.728 5.309 -10.401 1.00 84.56 92 LEU A CA 1
ATOM 761 C C . LEU A 1 92 ? 14.640 6.599 -11.221 1.00 84.56 92 LEU A C 1
ATOM 763 O O . LEU A 1 92 ? 14.318 7.650 -10.674 1.00 84.56 92 LEU A O 1
ATOM 767 N N . ALA A 1 93 ? 14.861 6.492 -12.534 1.00 82.75 93 ALA A N 1
ATOM 768 C CA . ALA A 1 93 ? 14.674 7.604 -13.465 1.00 82.75 93 ALA A CA 1
ATOM 769 C C . ALA A 1 93 ? 13.265 8.208 -13.338 1.00 82.75 93 ALA A C 1
ATOM 771 O O . ALA A 1 93 ? 12.274 7.475 -13.226 1.00 82.75 93 ALA A O 1
ATOM 772 N N . ALA A 1 94 ? 13.179 9.537 -13.370 1.00 73.69 94 ALA A N 1
ATOM 773 C CA . ALA A 1 94 ? 11.942 10.269 -13.114 1.00 73.69 94 ALA A CA 1
ATOM 774 C C . ALA A 1 94 ? 10.835 9.902 -14.114 1.00 73.69 94 ALA A C 1
ATOM 776 O O . ALA A 1 94 ? 9.688 9.704 -13.721 1.00 73.69 94 ALA A O 1
ATOM 777 N N . GLU A 1 95 ? 11.182 9.714 -15.385 1.00 79.00 95 GLU A N 1
ATOM 778 C CA . GLU A 1 95 ? 10.251 9.333 -16.450 1.00 79.00 95 GLU A CA 1
ATOM 779 C C . GLU A 1 95 ? 9.644 7.948 -16.189 1.00 79.00 95 GLU A C 1
ATOM 781 O O . GLU A 1 95 ? 8.447 7.730 -16.373 1.00 79.00 95 GLU A O 1
ATOM 786 N N . ARG A 1 96 ? 10.455 7.004 -15.694 1.00 83.75 96 ARG A N 1
ATOM 787 C CA . ARG A 1 96 ? 10.000 5.652 -15.335 1.00 83.75 96 ARG A CA 1
ATOM 788 C C . ARG A 1 96 ? 9.084 5.673 -14.119 1.00 83.75 96 ARG A C 1
ATOM 790 O O . ARG A 1 96 ? 8.114 4.918 -14.080 1.00 83.75 96 ARG A O 1
ATOM 797 N N . ALA A 1 97 ? 9.378 6.527 -13.139 1.00 81.62 97 ALA A N 1
ATOM 798 C CA . ALA A 1 97 ? 8.508 6.728 -11.987 1.00 81.62 97 ALA A CA 1
ATOM 799 C C . ALA A 1 97 ? 7.143 7.288 -12.416 1.00 81.62 97 ALA A C 1
ATOM 801 O O . ALA A 1 97 ? 6.122 6.691 -12.082 1.00 81.62 97 ALA A O 1
ATOM 802 N N . GLN A 1 98 ? 7.133 8.342 -13.237 1.00 79.25 98 GLN A N 1
ATOM 803 C CA . GLN A 1 98 ? 5.906 8.941 -13.769 1.00 79.25 98 GLN A CA 1
ATOM 804 C C . GLN A 1 98 ? 5.070 7.931 -14.560 1.00 79.25 98 GLN A C 1
ATOM 806 O O . GLN A 1 98 ? 3.863 7.838 -14.356 1.00 79.25 98 GLN A O 1
ATOM 811 N N . LEU A 1 99 ? 5.698 7.121 -15.420 1.00 82.06 99 LEU A N 1
ATOM 812 C CA . LEU A 1 99 ? 4.999 6.067 -16.160 1.00 82.06 99 LEU A CA 1
ATOM 813 C C . LEU A 1 99 ? 4.357 5.037 -15.226 1.00 82.06 99 LEU A C 1
ATOM 815 O O . LEU A 1 99 ? 3.192 4.689 -15.406 1.00 82.06 99 LEU A O 1
ATOM 819 N N . LEU A 1 100 ? 5.082 4.567 -14.208 1.00 89.62 100 LEU A N 1
ATOM 820 C CA . LEU A 1 100 ? 4.548 3.614 -13.231 1.00 89.62 100 LEU A CA 1
ATOM 821 C C . LEU A 1 100 ? 3.382 4.202 -12.426 1.00 89.62 100 LEU A C 1
ATOM 823 O O . LEU A 1 100 ? 2.426 3.487 -12.136 1.00 89.62 100 LEU A O 1
ATOM 827 N N . GLU A 1 101 ? 3.416 5.499 -12.126 1.00 89.25 101 GLU A N 1
ATOM 828 C CA . GLU A 1 101 ? 2.330 6.214 -11.446 1.00 89.25 101 GLU A CA 1
ATOM 829 C C . GLU A 1 101 ? 1.052 6.333 -12.290 1.00 89.25 101 GLU A C 1
ATOM 831 O O . GLU A 1 101 ? -0.029 6.476 -11.722 1.00 89.25 101 GLU A O 1
ATOM 836 N N . THR A 1 102 ? 1.131 6.194 -13.620 1.00 88.88 102 THR A N 1
ATOM 837 C CA . THR A 1 102 ? -0.070 6.142 -14.478 1.00 88.88 102 THR A CA 1
ATOM 838 C C . THR A 1 102 ? -0.842 4.824 -14.365 1.00 88.88 102 THR A C 1
ATOM 840 O O . THR A 1 102 ? -2.011 4.749 -14.752 1.00 88.88 102 THR A O 1
ATOM 843 N N . VAL A 1 103 ? -0.219 3.767 -13.832 1.00 87.69 103 VAL A N 1
ATOM 844 C CA . VAL A 1 103 ? -0.847 2.449 -13.723 1.00 87.69 103 VAL A CA 1
ATOM 845 C C . VAL A 1 103 ? -1.854 2.461 -12.575 1.00 87.69 103 VAL A C 1
ATOM 847 O O . VAL A 1 103 ? -1.502 2.620 -11.405 1.00 87.69 103 VAL A O 1
ATOM 850 N N . THR A 1 104 ? -3.128 2.2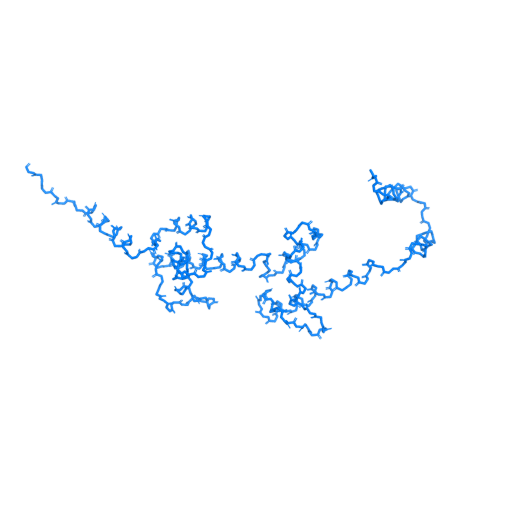34 -12.893 1.00 85.38 104 THR A N 1
ATOM 851 C CA . THR A 1 104 ? -4.194 2.213 -11.882 1.00 85.38 104 THR A CA 1
ATOM 852 C C . THR A 1 104 ? -3.934 1.121 -10.839 1.00 85.38 104 THR A C 1
ATOM 854 O O . THR A 1 104 ? -3.728 -0.050 -11.158 1.00 85.38 104 THR A O 1
ATOM 857 N N . GLY A 1 105 ? -3.943 1.509 -9.562 1.00 83.56 105 GLY A N 1
ATOM 858 C CA . GLY A 1 105 ? -3.634 0.612 -8.448 1.00 83.56 105 GLY A CA 1
ATOM 859 C C . GLY A 1 105 ? -2.136 0.395 -8.203 1.00 83.56 105 GLY A C 1
ATOM 860 O O . GLY A 1 105 ? -1.786 -0.437 -7.362 1.00 83.56 105 GLY A O 1
ATOM 861 N N . TRP A 1 106 ? -1.247 1.120 -8.896 1.00 89.00 106 TRP A N 1
ATOM 862 C CA . TRP A 1 106 ? 0.169 1.168 -8.541 1.00 89.00 106 TRP A CA 1
ATOM 863 C C . TRP A 1 106 ? 0.381 1.903 -7.221 1.00 89.00 106 TRP A C 1
ATOM 865 O O . TRP A 1 106 ? -0.243 2.918 -6.924 1.00 89.00 106 TRP A O 1
ATOM 875 N N . ALA A 1 107 ? 1.294 1.365 -6.420 1.00 88.19 107 ALA A N 1
ATOM 876 C CA . ALA A 1 107 ? 1.719 1.966 -5.172 1.00 88.19 107 ALA A CA 1
ATOM 877 C C . ALA A 1 107 ? 3.200 1.680 -4.939 1.00 88.19 107 ALA A C 1
ATOM 879 O O . ALA A 1 107 ? 3.647 0.527 -5.027 1.00 88.19 107 ALA A O 1
ATOM 880 N N . TRP A 1 108 ? 3.943 2.730 -4.587 1.00 86.75 108 TRP A N 1
ATOM 881 C CA . TRP A 1 108 ? 5.349 2.632 -4.196 1.00 86.75 108 TRP A CA 1
ATOM 882 C C . TRP A 1 108 ? 5.526 1.866 -2.886 1.00 86.75 108 TRP A C 1
ATOM 884 O O . TRP A 1 108 ? 6.417 1.022 -2.771 1.00 86.75 108 TRP A O 1
ATOM 894 N N . ASP A 1 109 ? 4.615 2.083 -1.939 1.00 83.62 109 ASP A N 1
ATOM 895 C CA . ASP A 1 109 ? 4.480 1.276 -0.735 1.00 83.62 109 ASP A CA 1
ATOM 896 C C . ASP A 1 109 ? 3.100 0.604 -0.715 1.00 83.62 109 ASP A C 1
ATOM 898 O O . ASP A 1 109 ? 2.070 1.216 -0.428 1.00 83.62 109 ASP A O 1
ATOM 902 N N . ARG A 1 110 ? 3.089 -0.697 -1.029 1.00 75.19 110 ARG A N 1
ATOM 903 C CA . ARG A 1 110 ? 1.878 -1.533 -1.017 1.00 75.19 110 ARG A CA 1
ATOM 904 C C . ARG A 1 110 ? 1.206 -1.582 0.356 1.00 75.19 110 ARG A C 1
ATOM 906 O O . ARG A 1 110 ? -0.010 -1.731 0.435 1.00 75.19 110 ARG A O 1
ATOM 913 N N . TRP A 1 111 ? 1.983 -1.484 1.434 1.00 78.44 111 TRP A N 1
ATOM 914 C CA . TRP A 1 111 ? 1.458 -1.518 2.794 1.00 78.44 111 TRP A CA 1
ATOM 915 C C . TRP A 1 111 ? 0.770 -0.206 3.122 1.00 78.44 111 TRP A C 1
ATOM 917 O O . TRP A 1 111 ? -0.309 -0.219 3.704 1.00 78.44 111 TRP A O 1
ATOM 927 N N . GLU A 1 112 ? 1.366 0.909 2.708 1.00 81.50 112 GLU A N 1
ATOM 928 C CA . GLU A 1 112 ? 0.754 2.229 2.826 1.00 81.50 112 GLU A CA 1
ATOM 929 C C . GLU A 1 112 ? -0.525 2.331 1.996 1.00 81.50 112 GLU A C 1
ATOM 931 O O . GLU A 1 112 ? -1.554 2.743 2.522 1.00 81.50 112 GLU A O 1
ATOM 936 N N . ALA A 1 113 ? -0.519 1.871 0.745 1.00 82.38 113 ALA A N 1
ATOM 937 C CA . ALA A 1 113 ? -1.728 1.856 -0.075 1.00 82.38 113 ALA A CA 1
ATOM 938 C C . ALA A 1 113 ? -2.825 0.962 0.521 1.00 82.38 113 ALA A C 1
ATOM 940 O O . ALA A 1 113 ? -3.975 1.385 0.623 1.00 82.38 113 ALA A O 1
ATOM 941 N N . SER A 1 114 ? -2.486 -0.247 0.982 1.00 84.31 114 SER A N 1
ATOM 942 C CA . SER A 1 114 ? -3.456 -1.120 1.652 1.00 84.31 114 SER A CA 1
ATOM 943 C C . SER A 1 114 ? -3.990 -0.509 2.947 1.00 84.31 114 SER A C 1
ATOM 945 O O . SER A 1 114 ? -5.162 -0.708 3.270 1.00 84.31 114 SER A O 1
ATOM 947 N N . TRP A 1 115 ? -3.152 0.204 3.702 1.00 90.06 115 TRP A N 1
ATOM 948 C CA . TRP A 1 115 ? -3.580 0.909 4.904 1.00 90.06 115 TRP A CA 1
ATOM 949 C C . TRP A 1 115 ? -4.528 2.060 4.551 1.00 90.06 115 TRP A C 1
ATOM 951 O O . TRP A 1 115 ? -5.610 2.141 5.125 1.00 90.06 115 TRP A O 1
ATOM 961 N N . ARG A 1 116 ? -4.190 2.866 3.535 1.00 89.56 116 ARG A N 1
ATOM 962 C CA . ARG A 1 116 ? -5.041 3.949 3.019 1.00 89.56 116 ARG A CA 1
ATOM 963 C C . ARG A 1 116 ? -6.397 3.448 2.547 1.00 89.56 116 ARG A C 1
ATOM 965 O O . ARG A 1 116 ? -7.396 4.051 2.907 1.00 89.56 116 ARG A O 1
ATOM 972 N N . ARG A 1 117 ? -6.459 2.321 1.827 1.00 90.12 117 ARG A N 1
ATOM 973 C CA . ARG A 1 117 ? -7.741 1.703 1.440 1.00 90.12 117 ARG A CA 1
ATOM 974 C C . ARG A 1 117 ? -8.618 1.391 2.653 1.00 90.12 117 ARG A C 1
ATOM 976 O O . ARG A 1 117 ? -9.807 1.683 2.630 1.00 90.12 117 ARG A O 1
ATOM 983 N N . GLY A 1 118 ? -8.042 0.814 3.710 1.00 93.75 118 GLY A N 1
ATOM 984 C CA . GLY A 1 118 ? -8.783 0.529 4.940 1.00 93.75 118 GLY A CA 1
ATOM 985 C C . GLY A 1 118 ? -9.208 1.785 5.696 1.00 93.75 118 GLY A C 1
ATOM 986 O O . GLY A 1 118 ? -10.333 1.850 6.181 1.00 93.75 118 GLY A O 1
ATOM 987 N N . TYR A 1 119 ? -8.349 2.804 5.722 1.00 94.56 119 TYR A N 1
ATOM 988 C CA . TYR A 1 119 ? -8.665 4.106 6.301 1.00 94.56 119 TYR A CA 1
ATOM 989 C C . TYR A 1 119 ? -9.819 4.801 5.559 1.00 94.56 119 TYR A C 1
ATOM 991 O O . TYR A 1 119 ? -10.789 5.206 6.193 1.00 94.56 119 TYR A O 1
ATOM 999 N N . THR A 1 120 ? -9.774 4.867 4.225 1.00 94.62 120 THR A N 1
ATOM 1000 C CA . THR A 1 120 ? -10.859 5.422 3.398 1.00 94.62 120 THR A CA 1
ATOM 1001 C C . THR A 1 120 ? -12.168 4.663 3.606 1.00 94.62 120 THR A C 1
ATOM 1003 O O . THR A 1 120 ? -13.190 5.283 3.881 1.00 94.62 120 THR A O 1
ATOM 1006 N N . ALA A 1 121 ? -12.130 3.329 3.582 1.00 95.00 121 ALA A N 1
ATOM 1007 C CA . ALA A 1 121 ? -13.311 2.508 3.840 1.00 95.00 121 ALA A CA 1
ATOM 1008 C C . ALA A 1 121 ? -13.906 2.740 5.241 1.00 95.00 121 ALA A C 1
ATOM 1010 O O . ALA A 1 121 ? -15.119 2.676 5.420 1.00 95.00 121 ALA A O 1
ATOM 1011 N N . LEU A 1 122 ? -13.072 3.021 6.248 1.00 96.50 122 LEU A N 1
ATOM 1012 C CA . LEU A 1 122 ? -13.550 3.366 7.586 1.00 96.50 122 LEU A CA 1
ATOM 1013 C C . LEU A 1 122 ? -14.225 4.745 7.627 1.00 96.50 122 LEU A C 1
ATOM 1015 O O . LEU A 1 122 ? -15.221 4.906 8.332 1.00 96.50 122 LEU A O 1
ATOM 1019 N N . LEU A 1 123 ? -13.707 5.726 6.881 1.00 95.88 123 LEU A N 1
ATOM 1020 C CA . LEU A 1 123 ? -14.343 7.041 6.746 1.00 95.88 123 LEU A CA 1
ATOM 1021 C C . LEU A 1 123 ? -15.723 6.926 6.089 1.00 95.88 123 LEU A C 1
ATOM 1023 O O . LEU A 1 123 ? -16.682 7.507 6.597 1.00 95.88 123 LEU A O 1
ATOM 1027 N N . GLU A 1 124 ? -15.830 6.145 5.014 1.00 94.50 124 GLU A N 1
ATOM 1028 C CA . GLU A 1 124 ? -17.096 5.851 4.328 1.00 94.50 124 GLU A CA 1
ATOM 1029 C C . GLU A 1 124 ? -18.081 5.143 5.265 1.00 94.50 124 GLU A C 1
ATOM 1031 O O . GLU A 1 124 ? -19.197 5.618 5.468 1.00 94.50 124 GLU A O 1
ATOM 1036 N N . PHE A 1 125 ? -17.635 4.082 5.944 1.00 94.88 125 PHE A N 1
ATOM 1037 C CA . PHE A 1 125 ? -18.440 3.363 6.933 1.00 94.88 125 PHE A CA 1
ATOM 1038 C C . PHE A 1 125 ? -18.978 4.296 8.027 1.00 94.88 125 PHE A C 1
ATOM 1040 O O . PHE A 1 125 ? -20.164 4.264 8.363 1.00 94.88 125 PHE A O 1
ATOM 1047 N N . ARG A 1 126 ? -18.121 5.168 8.579 1.00 94.38 126 ARG A N 1
ATOM 1048 C CA . ARG A 1 126 ? -18.538 6.169 9.570 1.00 94.38 126 ARG A CA 1
ATOM 1049 C C . ARG A 1 126 ? -19.543 7.142 8.979 1.00 94.38 126 ARG A C 1
ATOM 1051 O O . ARG A 1 126 ? -20.433 7.589 9.703 1.00 94.38 126 ARG A O 1
ATOM 1058 N N . HIS A 1 127 ? -19.356 7.567 7.734 1.00 93.12 127 HIS A N 1
ATOM 1059 C CA . HIS A 1 127 ? -20.249 8.523 7.090 1.00 93.12 127 HIS A CA 1
ATOM 1060 C C . HIS A 1 127 ? -21.656 7.926 6.961 1.00 93.12 127 HIS A C 1
ATOM 1062 O O . HIS A 1 127 ? -22.628 8.595 7.297 1.00 93.12 127 HIS A O 1
ATOM 1068 N N . GLU A 1 128 ? -21.749 6.652 6.582 1.00 91.75 128 GLU A N 1
ATOM 1069 C CA . GLU A 1 128 ? -23.016 5.944 6.389 1.00 91.75 128 GLU A CA 1
ATOM 1070 C C . GLU A 1 128 ? -23.710 5.546 7.699 1.00 91.75 128 GLU A C 1
ATOM 1072 O O . GLU A 1 128 ? -24.925 5.686 7.816 1.00 91.75 128 GLU A O 1
ATOM 1077 N N . LEU A 1 129 ? -22.961 5.054 8.693 1.00 91.62 129 LEU A N 1
ATOM 1078 C CA . LEU A 1 129 ? -23.539 4.430 9.895 1.00 91.62 129 LEU A CA 1
ATOM 1079 C C . LEU A 1 129 ? -23.348 5.241 11.181 1.00 91.62 129 LEU A C 1
ATOM 1081 O O . LEU A 1 129 ? -23.868 4.877 12.233 1.00 91.62 129 LEU A O 1
ATOM 1085 N N . GLY A 1 130 ? -22.614 6.352 11.124 1.00 89.88 130 GLY A N 1
ATOM 1086 C CA . GLY A 1 130 ? -22.457 7.277 12.249 1.00 89.88 130 GLY A CA 1
ATOM 1087 C C . GLY A 1 130 ? -21.467 6.837 13.334 1.00 89.88 130 GLY A C 1
ATOM 1088 O O . GLY A 1 130 ? -21.294 7.563 14.309 1.00 89.88 130 GLY A O 1
ATOM 1089 N N . HIS A 1 131 ? -20.792 5.693 13.179 1.00 89.81 131 HIS A N 1
ATOM 1090 C CA . HIS A 1 131 ? -19.783 5.199 14.123 1.00 89.81 131 HIS A CA 1
ATOM 1091 C C . HIS A 1 131 ? -18.591 4.552 13.405 1.00 89.81 131 HIS A C 1
ATOM 1093 O O . HIS A 1 131 ? -18.709 4.096 12.275 1.00 89.81 131 HIS A O 1
ATOM 1099 N N . ALA A 1 132 ? -17.441 4.454 14.078 1.00 92.88 132 ALA A N 1
ATOM 1100 C CA . ALA A 1 132 ? -16.216 3.848 13.538 1.00 92.88 132 ALA A CA 1
ATOM 1101 C C . ALA A 1 132 ? -15.947 2.444 14.122 1.00 92.88 132 ALA A C 1
ATOM 1103 O O . ALA A 1 132 ? -14.809 2.059 14.394 1.00 92.88 132 ALA A O 1
ATOM 1104 N N . ASN A 1 133 ? -17.016 1.677 14.364 1.00 91.19 133 ASN A N 1
ATOM 1105 C CA . ASN A 1 133 ? -16.942 0.343 14.975 1.00 91.19 133 ASN A CA 1
ATOM 1106 C C . ASN A 1 133 ? -17.672 -0.718 14.131 1.00 91.19 133 ASN A C 1
ATOM 1108 O O . ASN A 1 133 ? -18.732 -1.191 14.545 1.00 91.19 133 ASN A O 1
ATOM 1112 N N . PRO A 1 134 ? -17.150 -1.056 12.939 1.00 93.12 134 PRO A N 1
ATOM 1113 C CA . PRO A 1 134 ? -17.696 -2.134 12.118 1.00 93.12 134 PRO A CA 1
ATOM 1114 C C . PRO A 1 134 ? -17.678 -3.468 12.869 1.00 93.12 134 PRO A C 1
ATOM 1116 O O . PRO A 1 134 ? -16.759 -3.747 13.645 1.00 93.12 134 PRO A O 1
ATOM 1119 N N . SER A 1 135 ? -18.686 -4.313 12.625 1.00 93.56 135 SER A N 1
ATOM 1120 C CA . SER A 1 135 ? -18.685 -5.683 13.146 1.00 93.56 135 SER A CA 1
ATOM 1121 C C . SER A 1 135 ? -17.485 -6.450 12.585 1.00 93.56 135 SER A C 1
ATOM 1123 O O . SER A 1 135 ? -17.002 -6.149 11.494 1.00 93.56 135 SER A O 1
ATOM 1125 N N . ARG A 1 136 ? -16.991 -7.453 13.320 1.00 92.25 136 ARG A N 1
ATOM 1126 C CA . ARG A 1 136 ? -15.790 -8.223 12.948 1.00 92.25 136 ARG A CA 1
ATOM 1127 C C . ARG A 1 136 ? -15.833 -8.754 11.509 1.00 92.25 136 ARG A C 1
ATOM 1129 O O . ARG A 1 136 ? -14.806 -8.725 10.831 1.00 92.25 136 ARG A O 1
ATOM 1136 N N . ASP A 1 137 ? -17.005 -9.203 11.074 1.00 95.44 137 ASP A N 1
ATOM 1137 C CA . ASP A 1 137 ? -17.219 -9.853 9.780 1.00 95.44 137 ASP A CA 1
ATOM 1138 C C . ASP A 1 137 ? -17.757 -8.892 8.708 1.00 95.44 137 ASP A C 1
ATOM 1140 O O . ASP A 1 137 ? -18.104 -9.325 7.614 1.00 95.44 137 ASP A O 1
ATOM 1144 N N . TYR A 1 138 ? -17.823 -7.586 8.993 1.00 95.25 138 TYR A N 1
ATOM 1145 C CA . TYR A 1 138 ? -18.252 -6.595 8.011 1.00 95.25 138 TYR A CA 1
ATOM 1146 C C . TYR A 1 138 ? -17.277 -6.537 6.824 1.00 95.25 138 TYR A C 1
ATOM 1148 O O . TYR A 1 138 ? -16.061 -6.362 6.999 1.00 95.25 138 TYR A O 1
ATOM 1156 N N . VAL A 1 139 ? -17.844 -6.637 5.620 1.00 95.44 139 VAL A N 1
ATOM 1157 C CA . VAL A 1 139 ? -17.155 -6.550 4.329 1.00 95.44 139 VAL A CA 1
ATOM 1158 C C . VAL A 1 139 ? -17.693 -5.340 3.570 1.00 95.44 139 VAL A C 1
ATOM 1160 O O . VAL A 1 139 ? -18.905 -5.170 3.467 1.00 95.44 139 VAL A O 1
ATOM 1163 N N . THR A 1 140 ? -16.807 -4.500 3.035 1.00 92.94 140 THR A N 1
ATOM 1164 C CA . THR A 1 140 ? -17.204 -3.367 2.185 1.00 92.94 140 THR A CA 1
ATOM 1165 C C . THR A 1 140 ? -17.723 -3.857 0.827 1.00 92.94 140 THR A C 1
ATOM 1167 O O . THR A 1 140 ? -17.387 -4.970 0.415 1.00 92.94 140 THR A O 1
ATOM 1170 N N . PRO A 1 141 ? -18.449 -3.025 0.055 1.00 89.62 141 PRO A N 1
ATOM 1171 C CA . PRO A 1 141 ? -18.823 -3.361 -1.324 1.00 89.62 141 PRO A CA 1
ATOM 1172 C C . PRO A 1 141 ? -17.629 -3.731 -2.222 1.00 89.62 141 PRO A C 1
ATOM 1174 O O . PRO A 1 141 ? -17.762 -4.540 -3.133 1.00 89.62 141 PRO A O 1
ATOM 1177 N N . ALA A 1 142 ? -16.441 -3.192 -1.926 1.00 84.00 142 ALA A N 1
ATOM 1178 C CA . ALA A 1 142 ? -15.188 -3.507 -2.614 1.00 84.00 142 ALA A CA 1
ATOM 1179 C C . ALA A 1 142 ? -14.509 -4.809 -2.124 1.00 84.00 142 ALA A C 1
ATOM 1181 O O . ALA A 1 142 ? -13.364 -5.079 -2.481 1.00 84.00 142 ALA A O 1
ATOM 1182 N N . GLY A 1 143 ? -15.169 -5.603 -1.273 1.00 89.31 143 GLY A N 1
ATOM 1183 C CA . GLY A 1 143 ? -14.657 -6.884 -0.775 1.00 89.31 143 GLY A CA 1
ATOM 1184 C C . GLY A 1 143 ? -13.639 -6.777 0.367 1.00 89.31 143 GLY A C 1
ATOM 1185 O O . GLY A 1 143 ? -13.030 -7.779 0.747 1.00 89.31 143 GLY A O 1
ATOM 1186 N N . LEU A 1 144 ? -13.430 -5.590 0.946 1.00 92.25 144 LEU A N 1
ATOM 1187 C CA . LEU A 1 144 ? -12.501 -5.414 2.063 1.00 92.25 144 LEU A CA 1
ATOM 1188 C C . LEU A 1 144 ? -13.154 -5.863 3.378 1.00 92.25 144 LEU A C 1
ATOM 1190 O O . LEU A 1 144 ? -14.163 -5.298 3.785 1.00 92.25 144 LEU A O 1
ATOM 1194 N N . LEU A 1 145 ? -12.529 -6.800 4.100 1.00 94.75 145 LEU A N 1
ATOM 1195 C CA . LEU A 1 145 ? -12.891 -7.180 5.478 1.00 94.75 145 LEU A CA 1
ATOM 1196 C C . LEU A 1 145 ? -12.559 -6.048 6.473 1.00 94.75 145 LEU A C 1
ATOM 1198 O O . LEU A 1 145 ? -11.596 -6.135 7.243 1.00 94.75 145 LEU A O 1
ATOM 1202 N N . LEU A 1 146 ? -13.329 -4.961 6.436 1.00 96.19 146 LEU A N 1
ATOM 1203 C CA . LEU A 1 146 ? -13.068 -3.741 7.200 1.00 96.19 146 LEU A CA 1
ATOM 1204 C C . LEU A 1 146 ? -13.147 -3.977 8.718 1.00 96.19 146 LEU A C 1
ATOM 1206 O O . LEU A 1 146 ? -12.315 -3.447 9.453 1.00 96.19 146 LEU A O 1
ATOM 1210 N N . GLY A 1 147 ? -14.050 -4.843 9.193 1.00 94.81 147 GLY A N 1
ATOM 1211 C CA . GLY A 1 147 ? -14.108 -5.243 10.606 1.00 94.81 147 GLY A CA 1
ATOM 1212 C C . GLY A 1 147 ? -12.793 -5.832 11.118 1.00 94.81 147 GLY A C 1
ATOM 1213 O O . GLY A 1 147 ? -12.221 -5.394 12.121 1.00 94.81 147 GLY A O 1
ATOM 1214 N N . LYS A 1 148 ? -12.252 -6.795 10.367 1.00 94.88 148 LYS A N 1
ATOM 1215 C CA . LYS A 1 148 ? -10.949 -7.411 10.643 1.00 94.88 148 LYS A CA 1
ATOM 1216 C C . LYS A 1 148 ? -9.802 -6.403 10.539 1.00 94.88 148 LYS A C 1
ATOM 1218 O O . LYS A 1 148 ? -8.868 -6.461 11.344 1.00 94.88 148 LYS A O 1
ATOM 1223 N N . TRP A 1 149 ? -9.861 -5.488 9.569 1.00 95.31 149 TRP A N 1
ATOM 1224 C CA . TRP A 1 149 ? -8.864 -4.430 9.407 1.00 95.31 149 TRP A CA 1
ATOM 1225 C C . TRP A 1 149 ? -8.814 -3.505 10.632 1.00 95.31 149 TRP A C 1
ATOM 1227 O O . TRP A 1 149 ? -7.723 -3.275 11.156 1.00 95.31 149 TRP A O 1
ATOM 1237 N N . VAL A 1 150 ? -9.968 -3.064 11.150 1.00 95.44 150 VAL A N 1
ATOM 1238 C CA . VAL A 1 150 ? -10.075 -2.248 12.377 1.00 95.44 150 VAL A CA 1
ATOM 1239 C C . VAL A 1 150 ? -9.517 -2.987 13.594 1.00 95.44 150 VAL A C 1
ATOM 1241 O O . VAL A 1 150 ? -8.709 -2.427 14.334 1.00 95.44 150 VAL A O 1
ATOM 1244 N N . ILE A 1 151 ? -9.876 -4.263 13.779 1.00 93.56 151 ILE A N 1
ATOM 1245 C CA . ILE A 1 151 ? -9.335 -5.097 14.870 1.00 93.56 151 ILE A CA 1
ATOM 1246 C C . ILE A 1 151 ? -7.809 -5.186 14.782 1.00 93.56 151 ILE A C 1
ATOM 1248 O O . ILE A 1 151 ? -7.116 -5.088 15.791 1.00 93.56 151 ILE A O 1
ATOM 1252 N N . THR A 1 152 ? -7.283 -5.325 13.566 1.00 92.88 152 THR A N 1
ATOM 1253 C CA . THR A 1 152 ? -5.843 -5.387 13.307 1.00 92.88 152 THR A CA 1
ATOM 1254 C C . THR A 1 152 ? -5.152 -4.067 13.668 1.00 92.88 152 THR A C 1
ATOM 1256 O O . THR A 1 152 ? -4.071 -4.105 14.254 1.00 92.88 152 THR A O 1
ATOM 1259 N N . GLN A 1 153 ? -5.783 -2.912 13.409 1.00 94.50 153 GLN A N 1
ATOM 1260 C CA . GLN A 1 153 ? -5.241 -1.614 13.831 1.00 94.50 153 GLN A CA 1
ATOM 1261 C C . GLN A 1 153 ? -5.206 -1.489 15.359 1.00 94.50 153 GLN A C 1
ATOM 1263 O O . GLN A 1 153 ? -4.174 -1.127 15.919 1.00 94.50 153 GLN A O 1
ATOM 1268 N N . ARG A 1 154 ? -6.300 -1.854 16.041 1.00 94.25 154 ARG A N 1
ATOM 1269 C CA . ARG A 1 154 ? -6.386 -1.821 17.511 1.00 94.25 154 ARG A CA 1
ATOM 1270 C C . ARG A 1 154 ? -5.366 -2.752 18.173 1.00 94.25 154 ARG A C 1
ATOM 1272 O O . ARG A 1 154 ? -4.682 -2.345 19.106 1.00 94.25 154 ARG A O 1
ATOM 1279 N N . ALA A 1 155 ? -5.207 -3.972 17.657 1.00 90.94 155 ALA A N 1
ATOM 1280 C CA . ALA A 1 155 ? -4.202 -4.915 18.148 1.00 90.94 155 ALA A CA 1
ATOM 1281 C C . ALA A 1 155 ? -2.769 -4.400 17.927 1.00 90.94 155 ALA A C 1
ATOM 1283 O O . ALA A 1 155 ? -1.920 -4.545 18.806 1.00 90.94 155 ALA A O 1
ATOM 1284 N N . GLY A 1 156 ? -2.500 -3.776 16.773 1.00 90.44 156 GLY A N 1
ATOM 1285 C CA . GLY A 1 156 ? -1.212 -3.139 16.489 1.00 90.44 156 GLY A CA 1
ATOM 1286 C C . GLY A 1 156 ? -0.890 -2.000 17.456 1.00 90.44 156 GLY A C 1
ATOM 1287 O O . GLY A 1 156 ? 0.213 -1.954 17.988 1.00 90.44 156 GLY A O 1
ATOM 1288 N N . TYR A 1 157 ? -1.865 -1.135 17.748 1.00 90.62 157 TYR A N 1
ATOM 1289 C CA . TYR A 1 157 ? -1.709 -0.055 18.727 1.00 90.62 157 TYR A CA 1
ATOM 1290 C C . TYR A 1 157 ? -1.448 -0.584 20.144 1.00 90.62 157 TYR A C 1
ATOM 1292 O O . TYR A 1 157 ? -0.580 -0.080 20.847 1.00 90.62 157 TYR A O 1
ATOM 1300 N N . ALA A 1 158 ? -2.128 -1.665 20.536 1.00 89.50 158 ALA A N 1
ATOM 1301 C CA . ALA A 1 158 ? -1.903 -2.342 21.814 1.00 89.50 158 ALA A CA 1
ATOM 1302 C C . ALA A 1 158 ? -0.579 -3.136 21.885 1.00 89.50 158 ALA A C 1
ATOM 1304 O O . ALA A 1 158 ? -0.313 -3.785 22.893 1.00 89.50 158 ALA A O 1
ATOM 1305 N N . GLY A 1 159 ? 0.227 -3.156 20.815 1.00 87.94 159 GLY A N 1
ATOM 1306 C CA . GLY A 1 159 ? 1.489 -3.902 20.755 1.00 87.94 159 GLY A CA 1
ATOM 1307 C C . GLY A 1 159 ? 1.332 -5.426 20.676 1.00 87.94 159 GLY A C 1
ATOM 1308 O O . GLY A 1 159 ? 2.305 -6.152 20.848 1.00 87.94 159 GLY A O 1
ATOM 1309 N N . THR A 1 160 ? 0.120 -5.925 20.416 1.00 86.75 160 THR A N 1
ATOM 1310 C CA . THR A 1 160 ? -0.195 -7.369 20.361 1.00 86.75 160 THR A CA 1
ATOM 1311 C C . THR A 1 160 ? -0.411 -7.886 18.937 1.00 86.75 160 THR A C 1
ATOM 1313 O O . THR A 1 160 ? -0.476 -9.094 18.715 1.00 86.75 160 THR A O 1
ATOM 1316 N N . GLY A 1 161 ? -0.535 -6.984 17.961 1.00 82.69 161 GLY A N 1
ATOM 1317 C CA . GLY A 1 161 ? -0.812 -7.298 16.562 1.00 82.69 161 GLY A CA 1
ATOM 1318 C C . GLY A 1 161 ? 0.384 -7.111 15.628 1.00 82.69 161 GLY A C 1
ATOM 1319 O O . GLY A 1 161 ? 1.388 -6.492 15.963 1.00 82.69 161 GLY A O 1
ATOM 1320 N N . SER A 1 162 ? 0.239 -7.604 14.396 1.00 75.50 162 SER A N 1
ATOM 1321 C CA . SER A 1 162 ? 1.233 -7.454 13.323 1.00 75.50 162 SER A CA 1
ATOM 1322 C C . SER A 1 162 ? 1.172 -6.101 12.601 1.00 75.50 162 SER A C 1
ATOM 1324 O O . SER A 1 162 ? 2.000 -5.829 11.729 1.00 75.50 162 SER A O 1
ATOM 1326 N N . ALA A 1 163 ? 0.164 -5.272 12.888 1.00 79.81 163 ALA A N 1
ATOM 1327 C CA . ALA A 1 163 ? -0.008 -3.988 12.223 1.00 79.81 163 ALA A CA 1
ATOM 1328 C C . ALA A 1 163 ? 1.025 -2.980 12.728 1.00 79.81 163 ALA A C 1
ATOM 1330 O O . ALA A 1 163 ? 1.110 -2.706 13.922 1.00 79.81 163 ALA A O 1
ATOM 1331 N N . ARG A 1 164 ? 1.770 -2.373 11.801 1.00 79.81 164 ARG A N 1
ATOM 1332 C CA . ARG A 1 164 ? 2.604 -1.206 12.102 1.00 79.81 164 ARG A CA 1
ATOM 1333 C C . ARG A 1 164 ? 1.726 0.041 12.169 1.00 79.81 164 ARG A C 1
ATOM 1335 O O . ARG A 1 164 ? 1.405 0.628 11.131 1.00 79.81 164 ARG A O 1
ATOM 1342 N N . ILE A 1 165 ? 1.346 0.422 13.383 1.00 86.31 165 ILE A N 1
ATOM 1343 C CA . ILE A 1 165 ? 0.723 1.714 13.672 1.00 86.31 165 ILE A CA 1
ATOM 1344 C C . ILE A 1 165 ? 1.841 2.725 13.917 1.00 86.31 165 ILE A C 1
ATOM 1346 O O . ILE A 1 165 ? 2.477 2.715 14.966 1.00 86.31 165 ILE A O 1
ATOM 1350 N N . THR A 1 166 ? 2.128 3.553 12.911 1.00 87.75 166 THR A N 1
ATOM 1351 C CA . THR A 1 166 ? 3.024 4.703 13.085 1.00 87.75 166 THR A CA 1
ATOM 1352 C C . THR A 1 166 ? 2.286 5.820 13.833 1.00 87.75 166 THR A C 1
ATOM 1354 O O . THR A 1 166 ? 1.049 5.818 13.836 1.00 87.75 166 THR A O 1
ATOM 1357 N N . PRO A 1 167 ? 2.997 6.787 14.441 1.00 87.19 167 PRO A N 1
ATOM 1358 C CA . PRO A 1 167 ? 2.364 7.942 15.080 1.00 87.19 167 PRO A CA 1
ATOM 1359 C C . PRO A 1 167 ? 1.388 8.684 14.156 1.00 87.19 167 PRO A C 1
ATOM 1361 O O . PRO A 1 167 ? 0.300 9.062 14.576 1.00 87.19 167 PRO A O 1
ATOM 1364 N N . GLU A 1 168 ? 1.723 8.814 12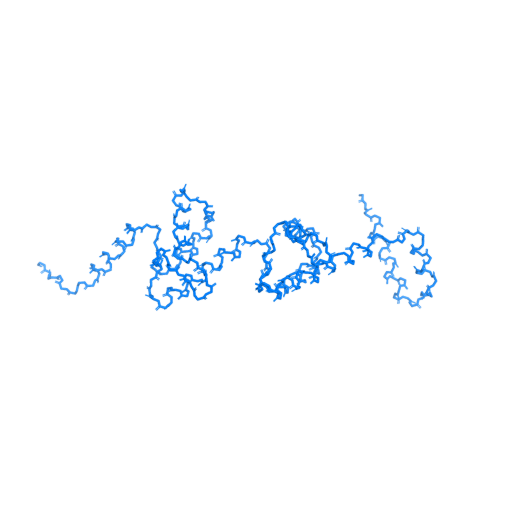.872 1.00 85.56 168 GLU A N 1
ATOM 1365 C CA . GLU A 1 168 ? 0.878 9.473 11.871 1.00 85.56 168 GLU A CA 1
ATOM 1366 C C . GLU A 1 168 ? -0.410 8.683 11.620 1.00 85.56 168 GLU A C 1
ATOM 1368 O O . GLU A 1 168 ? -1.495 9.255 11.556 1.00 85.56 168 GLU A O 1
ATOM 1373 N N . ARG A 1 169 ? -0.314 7.351 11.518 1.00 91.88 169 ARG A N 1
ATOM 1374 C CA . ARG A 1 169 ? -1.484 6.475 11.351 1.00 91.88 169 ARG A CA 1
ATOM 1375 C C . ARG A 1 169 ? -2.383 6.492 12.580 1.00 91.88 169 ARG A C 1
ATOM 1377 O O . ARG A 1 169 ? -3.603 6.483 12.428 1.00 91.88 169 ARG A O 1
ATOM 1384 N N . ALA A 1 170 ? -1.792 6.513 13.775 1.00 91.81 170 ALA A N 1
ATOM 1385 C CA . ALA A 1 170 ? -2.540 6.647 15.018 1.00 91.81 170 ALA A CA 1
ATOM 1386 C C . ALA A 1 170 ? -3.309 7.971 15.042 1.00 91.81 170 ALA A C 1
ATOM 1388 O O . ALA A 1 170 ? -4.523 7.957 15.219 1.00 91.81 170 ALA A O 1
ATOM 1389 N N . HIS A 1 171 ? -2.629 9.078 14.736 1.00 93.06 171 HIS A N 1
ATOM 1390 C CA . HIS A 1 171 ? -3.236 10.403 14.685 1.00 93.06 171 HIS A CA 1
ATOM 1391 C C . HIS A 1 171 ? -4.385 10.489 13.667 1.00 93.06 171 HIS A C 1
ATOM 1393 O O . HIS A 1 171 ? -5.449 11.025 13.969 1.00 93.06 171 HIS A O 1
ATOM 1399 N N . LEU A 1 172 ? -4.206 9.917 12.471 1.00 94.00 172 LEU A N 1
ATOM 1400 C CA . LEU A 1 172 ? -5.264 9.857 11.460 1.00 94.00 172 LEU A CA 1
ATOM 1401 C C . LEU A 1 172 ? -6.491 9.090 11.965 1.00 94.00 172 LEU A C 1
ATOM 1403 O O . LEU A 1 172 ? -7.611 9.564 11.806 1.00 94.00 172 LEU A O 1
ATOM 1407 N N . LEU A 1 173 ? -6.302 7.932 12.599 1.00 95.38 173 LEU A N 1
ATOM 1408 C CA . LEU A 1 173 ? -7.408 7.148 13.154 1.00 95.38 173 LEU A CA 1
ATOM 1409 C C . LEU A 1 173 ? -8.106 7.876 14.312 1.00 95.38 173 LEU A C 1
ATOM 1411 O O . LEU A 1 173 ? -9.331 7.926 14.347 1.00 95.38 173 LEU A O 1
ATOM 1415 N N . GLU A 1 174 ? -7.342 8.503 15.205 1.00 95.31 174 GLU A N 1
ATOM 1416 C CA . GLU A 1 174 ? -7.850 9.318 16.318 1.00 95.31 174 GLU A CA 1
ATOM 1417 C C . GLU A 1 174 ? -8.633 10.551 15.852 1.00 95.31 174 GLU A C 1
ATOM 1419 O O . GLU A 1 174 ? -9.523 11.018 16.561 1.00 95.31 174 GLU A O 1
ATOM 1424 N N . SER A 1 175 ? -8.355 11.053 14.646 1.00 94.81 175 SER A N 1
ATOM 1425 C CA . SER A 1 175 ? -9.114 12.155 14.048 1.00 94.81 175 SER A CA 1
ATOM 1426 C C . SER A 1 175 ? -10.524 11.755 13.593 1.00 94.81 175 SER A C 1
ATOM 1428 O O . SER A 1 175 ? -11.357 12.629 13.349 1.00 94.81 175 SER A O 1
ATOM 1430 N N . ILE A 1 176 ? -10.822 10.452 13.496 1.00 94.38 176 ILE A N 1
ATOM 1431 C CA . ILE A 1 176 ? -12.141 9.959 13.096 1.00 94.38 176 ILE A CA 1
ATOM 1432 C C . ILE A 1 176 ? -13.108 10.076 14.286 1.00 94.38 176 ILE A C 1
ATOM 1434 O O . ILE A 1 176 ? -12.912 9.416 15.311 1.00 94.38 176 ILE A O 1
ATOM 1438 N N . PRO A 1 177 ? -14.214 10.836 14.169 1.00 91.31 177 PRO A N 1
ATOM 1439 C CA . PRO A 1 177 ? -15.206 10.917 15.235 1.00 91.31 177 PRO A CA 1
ATOM 1440 C C . PRO A 1 177 ? -15.786 9.541 15.584 1.00 91.31 177 PRO A C 1
ATOM 1442 O O . PRO A 1 177 ? -16.248 8.808 14.708 1.00 91.31 177 PRO A O 1
ATOM 1445 N N . GLY A 1 178 ? -15.779 9.201 16.875 1.00 88.38 178 GLY A N 1
ATOM 1446 C CA . GLY A 1 178 ? -16.242 7.900 17.363 1.00 88.38 178 GLY A CA 1
ATOM 1447 C C . GLY A 1 178 ? -15.237 6.758 17.171 1.00 88.38 178 GLY A C 1
ATOM 1448 O O . GLY A 1 178 ? -15.610 5.594 17.340 1.00 88.38 178 GLY A O 1
ATOM 1449 N N . TRP A 1 179 ? -13.985 7.063 16.814 1.00 94.25 179 TRP A N 1
ATOM 1450 C CA . TRP A 1 179 ? -12.882 6.117 16.927 1.00 94.25 179 TRP A CA 1
ATOM 1451 C C . TRP A 1 179 ? -12.433 5.974 18.378 1.00 94.25 179 TRP A C 1
ATOM 1453 O O . TRP A 1 179 ? -12.256 6.956 19.095 1.00 94.25 179 TRP A O 1
ATOM 1463 N N . TYR A 1 180 ? -12.218 4.725 18.778 1.00 92.19 180 TYR A N 1
ATOM 1464 C CA . TYR A 1 180 ? -11.675 4.359 20.078 1.00 92.19 180 TYR A CA 1
ATOM 1465 C C . TYR A 1 180 ? -10.723 3.181 19.890 1.00 92.19 180 TYR A C 1
ATOM 1467 O O . TYR A 1 180 ? -11.017 2.246 19.125 1.00 92.19 180 TYR A O 1
ATOM 1475 N N . TRP A 1 181 ? -9.594 3.212 20.596 1.00 90.88 181 TRP A N 1
ATOM 1476 C CA . TRP A 1 181 ? -8.626 2.117 20.581 1.00 90.88 181 TRP A CA 1
ATOM 1477 C C . TRP A 1 181 ? -9.130 0.935 21.403 1.00 90.88 181 TRP A C 1
ATOM 1479 O O . TRP A 1 181 ? -8.906 -0.222 21.039 1.00 90.88 181 TRP A O 1
ATOM 1489 N N . THR A 1 182 ? -9.874 1.228 22.471 1.00 86.00 182 THR A N 1
ATOM 1490 C CA . THR A 1 182 ? -10.406 0.237 23.405 1.00 86.00 182 THR A CA 1
ATOM 1491 C C . THR A 1 182 ? -11.918 0.366 23.603 1.00 86.00 182 THR A C 1
ATOM 1493 O O . THR A 1 182 ? -12.520 1.426 23.430 1.00 86.00 182 THR A O 1
ATOM 1496 N N . PHE A 1 183 ? -12.557 -0.734 24.014 1.00 75.88 183 PHE A N 1
ATOM 1497 C CA . PHE A 1 183 ? -13.970 -0.715 24.408 1.00 75.88 183 PHE A CA 1
ATOM 1498 C C . PHE A 1 183 ? -14.216 0.134 25.664 1.00 75.88 183 PHE A C 1
ATOM 1500 O O . PHE A 1 183 ? -15.292 0.713 25.802 1.00 75.88 183 PHE A O 1
ATOM 1507 N N . SER A 1 184 ? -13.232 0.235 26.564 1.00 81.50 184 SER A N 1
ATOM 1508 C CA . SER A 1 184 ? -13.308 1.095 27.750 1.00 81.50 184 SER A CA 1
ATOM 1509 C C . SER A 1 184 ? -13.415 2.569 27.377 1.00 81.50 184 SER A C 1
ATOM 1511 O O . SER A 1 184 ? -14.308 3.243 27.882 1.00 81.50 184 SER A O 1
ATOM 1513 N N . GLU A 1 185 ? -12.593 3.046 26.438 1.00 82.88 185 GLU A N 1
ATOM 1514 C CA . GLU A 1 185 ? -12.665 4.427 25.942 1.00 82.88 185 GLU A CA 1
ATOM 1515 C C . GLU A 1 185 ? -14.028 4.734 25.311 1.00 82.88 185 GLU A C 1
ATOM 1517 O O . GLU A 1 185 ? -14.623 5.777 25.588 1.00 82.88 185 GLU A O 1
ATOM 1522 N N . ALA A 1 186 ? -14.560 3.798 24.517 1.00 80.75 186 ALA A N 1
ATOM 1523 C CA . ALA A 1 186 ? -15.883 3.938 23.914 1.00 80.75 186 ALA A CA 1
ATOM 1524 C C . ALA A 1 186 ? -16.995 4.025 24.978 1.00 80.75 186 ALA A C 1
ATOM 1526 O O . ALA A 1 186 ? -17.912 4.848 24.878 1.00 80.75 186 ALA A O 1
ATOM 1527 N N . ALA A 1 187 ? -16.906 3.196 26.024 1.00 78.94 187 ALA A N 1
ATOM 1528 C CA . ALA A 1 187 ? -17.855 3.199 27.131 1.00 78.94 187 ALA A CA 1
ATOM 1529 C C . ALA A 1 187 ? -17.766 4.489 27.964 1.00 78.94 187 ALA A C 1
ATOM 1531 O O . ALA A 1 187 ? -18.797 5.052 28.331 1.00 78.94 187 ALA A O 1
ATOM 1532 N N . ASP A 1 188 ? -16.557 4.989 28.229 1.00 81.81 188 ASP A N 1
ATOM 1533 C CA . ASP A 1 188 ? -16.334 6.255 28.934 1.00 81.81 188 ASP A CA 1
ATOM 1534 C C . ASP A 1 188 ? -16.878 7.453 28.157 1.00 81.81 188 ASP A C 1
ATOM 1536 O O . ASP A 1 188 ? -17.548 8.313 28.734 1.00 81.81 188 ASP A O 1
ATOM 1540 N N . ALA A 1 189 ? -16.647 7.499 26.845 1.00 80.06 189 ALA A N 1
ATOM 1541 C CA . ALA A 1 189 ? -17.185 8.553 25.994 1.00 80.06 189 ALA A CA 1
ATOM 1542 C C . ALA A 1 189 ? -18.722 8.539 25.965 1.00 80.06 189 ALA A C 1
ATOM 1544 O O . ALA A 1 189 ? -19.352 9.589 26.104 1.00 80.06 189 ALA A O 1
ATOM 1545 N N . SER A 1 190 ? -19.325 7.349 25.878 1.00 79.38 190 SER A N 1
ATOM 1546 C CA . SER A 1 190 ? -20.784 7.176 25.919 1.00 79.38 190 SER A CA 1
ATOM 1547 C C . SER A 1 190 ? -21.381 7.630 27.257 1.00 79.38 190 SER A C 1
ATOM 1549 O O . SER A 1 190 ? -22.386 8.342 27.275 1.00 79.38 190 SER A O 1
ATOM 1551 N N . ARG A 1 191 ? -20.730 7.290 28.381 1.00 79.69 191 ARG A N 1
ATOM 1552 C CA . ARG A 1 191 ? -21.128 7.749 29.724 1.00 79.69 191 ARG A CA 1
ATOM 1553 C C . ARG A 1 191 ? -21.078 9.272 29.848 1.00 79.69 191 ARG A C 1
ATOM 1555 O O . ARG A 1 191 ? -22.031 9.872 30.337 1.00 79.69 191 ARG A O 1
ATOM 1562 N N . ARG A 1 192 ? -20.001 9.910 29.375 1.00 79.56 192 ARG A N 1
ATOM 1563 C CA . ARG A 1 192 ? -19.848 11.378 29.414 1.00 79.56 192 ARG A CA 1
ATOM 1564 C C . ARG A 1 192 ? -20.933 12.092 28.606 1.00 79.56 192 ARG A C 1
ATOM 1566 O O . ARG A 1 192 ? -21.498 13.075 29.086 1.00 79.56 192 ARG A O 1
ATOM 1573 N N . ALA A 1 193 ? -21.258 11.577 27.420 1.00 75.31 193 ALA A N 1
ATOM 1574 C CA . ALA A 1 193 ? -22.326 12.119 26.582 1.00 75.31 193 ALA A CA 1
ATOM 1575 C C . ALA A 1 193 ? -23.703 12.049 27.271 1.00 75.31 193 ALA A C 1
ATOM 1577 O O . ALA A 1 193 ? -24.465 13.010 27.207 1.00 75.31 193 ALA A O 1
ATOM 1578 N N . GLN A 1 194 ? -23.993 10.961 27.993 1.00 71.12 194 GLN A N 1
ATOM 1579 C CA . GLN A 1 194 ? -25.244 10.796 28.747 1.00 71.12 194 GLN A CA 1
ATOM 1580 C C . GLN A 1 194 ? -25.337 11.749 29.950 1.00 71.12 194 GLN A C 1
ATOM 1582 O O . GLN A 1 194 ? -26.393 12.321 30.193 1.00 71.12 194 GLN A O 1
ATOM 1587 N N . THR A 1 195 ? -24.232 11.994 30.664 1.00 70.00 195 THR A N 1
ATOM 1588 C CA . THR A 1 195 ? -24.210 12.929 31.808 1.00 70.00 195 THR A CA 1
ATOM 1589 C C . THR A 1 195 ? -24.284 14.406 31.414 1.00 70.00 195 THR A C 1
ATOM 1591 O O . THR A 1 195 ? -24.677 15.236 32.228 1.00 70.00 195 THR A O 1
ATOM 1594 N N . SER A 1 196 ? -23.910 14.753 30.177 1.00 59.59 196 SER A N 1
ATOM 1595 C CA . SER A 1 196 ? -23.954 16.136 29.684 1.00 59.59 196 SER A CA 1
ATOM 1596 C C . SER A 1 196 ? -25.332 16.550 29.146 1.00 59.59 196 SER A C 1
ATOM 1598 O O . SER A 1 196 ? -25.534 17.733 28.879 1.00 59.59 196 SER A O 1
ATOM 1600 N N . HIS A 1 197 ? -26.263 15.603 28.976 1.00 48.88 197 HIS A N 1
ATOM 1601 C CA . HIS A 1 197 ? -27.625 15.832 28.476 1.00 48.88 197 HIS A CA 1
ATOM 1602 C C . HIS A 1 197 ? -28.692 15.706 29.581 1.00 48.88 197 HIS A C 1
ATOM 1604 O O . HIS A 1 197 ? -29.840 15.389 29.290 1.00 48.88 197 HIS A O 1
ATOM 1610 N N . ASP A 1 198 ? -28.345 15.949 30.848 1.00 46.72 198 ASP A N 1
ATOM 1611 C CA . ASP A 1 198 ? -29.335 16.025 31.930 1.00 46.72 198 ASP A CA 1
ATOM 1612 C C . ASP A 1 198 ? -29.743 17.494 32.196 1.00 46.72 198 ASP A C 1
ATOM 1614 O O . ASP A 1 198 ? -29.033 18.209 32.913 1.00 46.72 198 ASP A O 1
ATOM 1618 N N . PRO A 1 199 ? -30.861 17.994 31.624 1.00 53.81 199 PRO A N 1
ATOM 1619 C CA . PRO A 1 199 ? -31.381 19.331 31.915 1.00 53.81 199 PRO A CA 1
ATOM 1620 C C . PRO A 1 199 ? -32.057 19.438 33.295 1.00 53.81 199 PRO A C 1
ATOM 1622 O O . PRO A 1 199 ? -32.525 20.520 33.648 1.00 53.81 199 PRO A O 1
ATOM 1625 N N . HIS A 1 200 ? -32.125 18.360 34.088 1.00 55.09 200 HIS A N 1
ATOM 1626 C CA . HIS A 1 200 ? -32.957 18.286 35.290 1.00 55.09 200 HIS A CA 1
ATOM 1627 C C . HIS A 1 200 ? -32.203 17.896 36.566 1.00 55.09 200 HIS A C 1
ATOM 1629 O O . HIS A 1 200 ? -32.742 17.195 37.421 1.00 55.09 200 HIS A O 1
ATOM 1635 N N . ARG A 1 201 ? -31.011 18.457 36.800 1.00 46.66 201 ARG A N 1
ATOM 1636 C CA . ARG A 1 201 ? -30.466 18.494 38.167 1.00 46.66 201 ARG A CA 1
ATOM 1637 C C . ARG A 1 201 ? -31.130 19.634 38.960 1.00 46.66 201 ARG A C 1
ATOM 1639 O O . ARG A 1 201 ? -30.830 20.797 38.673 1.00 46.66 201 ARG A O 1
ATOM 1646 N N . PRO A 1 202 ? -31.998 19.369 39.960 1.00 46.62 202 PRO A N 1
ATOM 1647 C CA . PRO A 1 202 ? -32.511 20.429 40.818 1.00 46.62 202 PRO A CA 1
ATOM 1648 C C . PRO A 1 202 ? -31.359 20.950 41.682 1.00 46.62 202 PRO A C 1
ATOM 1650 O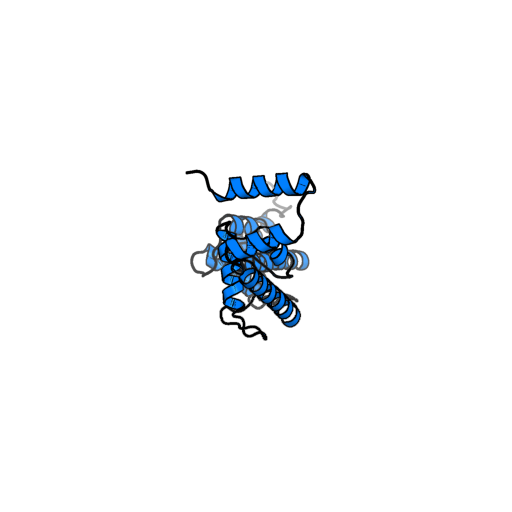 O . PRO A 1 202 ? -30.546 20.170 42.189 1.00 46.62 202 PRO A O 1
ATOM 1653 N N . ARG A 1 203 ? -31.264 22.276 41.818 1.00 43.72 203 ARG A N 1
ATOM 1654 C CA . ARG A 1 203 ? -30.317 22.906 42.745 1.00 43.72 203 ARG A CA 1
ATOM 1655 C C . ARG A 1 203 ? -30.782 22.668 44.193 1.00 43.72 203 ARG A C 1
ATOM 1657 O O . ARG A 1 203 ? -31.993 22.717 44.413 1.00 43.72 203 ARG A O 1
ATOM 1664 N N . PRO A 1 204 ? -29.855 22.393 45.129 1.00 63.25 204 PRO A N 1
ATOM 1665 C CA . PRO A 1 204 ? -30.159 22.343 46.556 1.00 63.25 204 PRO A CA 1
ATOM 1666 C C . PRO A 1 204 ? -30.533 23.723 47.107 1.00 63.25 204 PRO A C 1
ATOM 1668 O O . PRO A 1 204 ? -30.084 24.738 46.519 1.00 63.25 204 PRO A O 1
#

Sequence (204 aa):
MTDIFEADYQYLQAAHRAGHLDSIEERALSELLGEHWYDRQEQRWRQHFTDLLAFQAEHGHAEVPQRYVSASGLPLGTWTAAQRQLFRRGELAAERAQLLETVTGWAWDRWEASWRRGYTALLEFRHELGHANPSRDYVTPAGLLLGKWVITQRAGYAGTGSARITPERAHLLESIPGWYWTFSEAADASRRAQTSHDPHRPRP

Foldseek 3Di:
DDDPVVVVVVVVVVVVVVVDDDPVVVVVVCVVVDPDDPPVVVVVLVVLLVQQLVVCVVPVASQDALQDAGPVRHRSNVVLVVQLVCVVVVNDDPVSVVSQVVRPHDDSDPLVVVLVVLLVVQLVVCVVPVASADDQQDADPVRDSSNVVLVQQLCVVVVNHPDDCDPVNVVSQVPDPRRDSDPVVNVVVVVVVVVVPDPDDDDD

Secondary structure (DSSP, 8-state):
---HHHHHHHHHHHHHHTT---TTHHHHHHHHHTS-SHHHHHHHHHHHHHHHHHHHHHHSS----TT---TTS--HHHHHHHHHHHHHHT-S-HHHHHHHHTSTT--SSHHHHHHHHHHHHHHHHHHHHSSS---TT---TTS--HHHHHHHHHHHHTTSSS----HHHHHHHHTSTT--SSHHHHHHHHHHHHHTT-------